Protein AF-A0A9D7CVW5-F1 (afdb_monomer_lite)

Sequence (192 aa):
MTLRTGHGNGAGVPRIEVLPPDELPAPVPGVPEPVRRRRDGTVADPESAKRLGSLGGFKKAYKARLVAGLGLAELAAESDFRPFQVAADEFFRSHVEALALQAGGTCGPGPSTMVASAALQLASSRFLFARGAVSGDAATLQTASQLANASRQNLLAAYELAVREAQARKATHGGALPPWFEATSGETEGKP

Structure (mmCIF, N/CA/C/O backbone):
data_AF-A0A9D7CVW5-F1
#
_entry.id   AF-A0A9D7CVW5-F1
#
loop_
_atom_site.group_PDB
_atom_site.id
_atom_site.type_symbol
_atom_site.label_atom_id
_atom_site.label_alt_id
_atom_site.label_comp_id
_atom_site.label_asym_id
_atom_site.label_entity_id
_atom_site.label_seq_id
_atom_site.pdbx_PDB_ins_code
_atom_site.Cartn_x
_atom_site.Cartn_y
_atom_site.Cartn_z
_atom_site.occupancy
_atom_site.B_iso_or_equiv
_atom_site.auth_seq_id
_atom_site.auth_comp_id
_atom_site.auth_asym_id
_atom_site.auth_atom_id
_atom_site.pdbx_PDB_model_num
ATOM 1 N N . MET A 1 1 ? 0.367 11.567 -15.299 1.00 48.12 1 MET A N 1
ATOM 2 C CA . MET A 1 1 ? -0.415 12.437 -14.403 1.00 48.12 1 MET A CA 1
ATOM 3 C C . MET A 1 1 ? -1.184 13.375 -15.295 1.00 48.12 1 MET A C 1
ATOM 5 O O . MET A 1 1 ? -0.556 14.126 -16.031 1.00 48.12 1 MET A O 1
ATOM 9 N N . THR A 1 2 ? -2.506 13.285 -15.286 1.00 38.03 2 THR A N 1
ATOM 10 C CA . THR A 1 2 ? -3.350 14.195 -16.059 1.00 38.03 2 THR A CA 1
ATOM 11 C C . THR A 1 2 ? -3.782 15.303 -15.110 1.00 38.03 2 THR A C 1
ATOM 13 O O . THR A 1 2 ? -4.601 15.073 -14.228 1.00 38.03 2 THR A O 1
ATOM 16 N N . LEU A 1 3 ? -3.179 16.487 -15.225 1.00 45.97 3 LEU A N 1
ATOM 17 C CA . LEU A 1 3 ? -3.648 17.671 -14.506 1.00 45.97 3 LEU A CA 1
ATOM 18 C C . LEU A 1 3 ? -4.913 18.159 -15.214 1.00 45.97 3 LEU A C 1
ATOM 20 O O . LEU A 1 3 ? -4.829 18.722 -16.303 1.00 45.97 3 LEU A O 1
ATOM 24 N N . ARG A 1 4 ? -6.085 17.918 -14.622 1.00 60.34 4 ARG A N 1
ATOM 25 C CA . ARG A 1 4 ? -7.308 18.597 -15.058 1.00 60.34 4 ARG A CA 1
ATOM 26 C C . ARG A 1 4 ? -7.262 20.026 -14.527 1.00 60.34 4 ARG A C 1
ATOM 28 O O . ARG A 1 4 ? -7.088 20.253 -13.331 1.00 60.34 4 ARG A O 1
ATOM 35 N N . THR A 1 5 ? -7.353 20.992 -15.427 1.00 51.34 5 THR A N 1
ATOM 36 C CA . THR A 1 5 ? -7.389 22.411 -15.084 1.00 51.34 5 THR A CA 1
ATOM 37 C C . THR A 1 5 ? -8.766 22.755 -14.530 1.00 51.34 5 THR A C 1
ATOM 39 O O . THR A 1 5 ? -9.784 22.443 -15.140 1.00 51.34 5 THR A O 1
ATOM 42 N N . GLY A 1 6 ? -8.812 23.421 -13.376 1.00 54.56 6 GLY A N 1
ATOM 43 C CA . GLY A 1 6 ? -10.020 24.138 -12.981 1.00 54.56 6 GLY A CA 1
ATOM 44 C C . GLY A 1 6 ? -10.269 25.284 -13.970 1.00 54.56 6 GLY A C 1
ATOM 45 O O . GLY A 1 6 ? -9.318 25.937 -14.407 1.00 54.56 6 GLY A O 1
ATOM 46 N N . HIS A 1 7 ? -11.521 25.541 -14.348 1.00 47.00 7 HIS A N 1
ATOM 47 C CA . HIS A 1 7 ? -11.887 26.636 -15.258 1.00 47.00 7 HIS A CA 1
ATOM 48 C C . HIS A 1 7 ? -12.867 27.616 -14.587 1.00 47.00 7 HIS A C 1
ATOM 50 O O . HIS A 1 7 ? -13.783 27.182 -13.892 1.00 47.00 7 HIS A O 1
ATOM 56 N N . GLY A 1 8 ? -12.674 28.929 -14.807 1.00 51.25 8 GLY A N 1
ATOM 57 C CA . GLY A 1 8 ? -13.563 30.020 -14.360 1.00 51.25 8 GLY A CA 1
ATOM 58 C C . GLY A 1 8 ? -13.137 30.795 -13.094 1.00 51.25 8 GLY A C 1
ATOM 59 O O . GLY A 1 8 ? -12.287 30.355 -12.322 1.00 51.25 8 GLY A O 1
ATOM 60 N N . ASN A 1 9 ? -13.761 31.959 -12.855 1.00 44.16 9 ASN A N 1
ATOM 61 C CA . ASN A 1 9 ? -13.690 32.695 -11.579 1.00 44.16 9 ASN A CA 1
ATOM 62 C C . ASN A 1 9 ? -14.426 31.877 -10.498 1.00 44.16 9 ASN A C 1
ATOM 64 O O . ASN A 1 9 ? -15.634 32.013 -10.329 1.00 44.16 9 ASN A O 1
ATOM 68 N N . GLY A 1 10 ? -13.710 30.965 -9.833 1.00 56.31 10 GLY A N 1
ATOM 69 C CA . GLY A 1 10 ? -14.289 29.924 -8.966 1.00 56.31 10 GLY A CA 1
ATOM 70 C C . GLY A 1 10 ? -13.846 28.490 -9.296 1.00 56.31 10 GLY A C 1
ATOM 71 O O . GLY A 1 10 ? -14.318 27.554 -8.662 1.00 56.31 10 GLY A O 1
ATOM 72 N N . ALA A 1 11 ? -12.912 28.321 -10.239 1.00 52.72 11 ALA A N 1
ATOM 73 C CA . ALA A 1 11 ? -12.348 27.068 -10.758 1.00 52.72 11 ALA A CA 1
ATOM 74 C C . ALA A 1 11 ? -11.860 26.004 -9.749 1.00 52.72 11 ALA A C 1
ATOM 76 O O . ALA A 1 11 ? -11.522 24.895 -10.163 1.00 52.72 11 ALA A O 1
ATOM 77 N N . GLY A 1 12 ? -11.790 26.306 -8.452 1.00 62.53 12 GLY A N 1
ATOM 78 C CA . GLY A 1 12 ? -11.209 25.412 -7.454 1.00 62.53 12 GLY A CA 1
ATOM 79 C C . GLY A 1 12 ? -9.693 25.220 -7.612 1.00 62.53 12 GLY A C 1
ATOM 80 O O . GLY A 1 12 ? -9.065 25.657 -8.575 1.00 62.53 12 GLY A O 1
ATOM 81 N N . VAL A 1 13 ? -9.086 24.591 -6.608 1.00 56.25 13 VAL A N 1
ATOM 82 C CA . VAL A 1 13 ? -7.644 24.303 -6.562 1.00 56.25 13 VAL A CA 1
ATOM 83 C C . VAL A 1 13 ? -7.360 23.051 -7.407 1.00 56.25 13 VAL A C 1
ATOM 85 O O . VAL A 1 13 ? -8.146 22.105 -7.303 1.00 56.25 13 VAL A O 1
ATOM 88 N N . PRO A 1 14 ? -6.271 22.995 -8.205 1.00 56.72 14 PRO A N 1
ATOM 89 C CA . PRO A 1 14 ? -5.873 21.786 -8.926 1.00 56.72 14 PRO A CA 1
ATOM 90 C C . PRO A 1 14 ? -5.876 20.572 -7.994 1.00 56.72 14 PRO A C 1
ATOM 92 O O . PRO A 1 14 ? -5.185 20.566 -6.973 1.00 56.72 14 PRO A O 1
ATOM 95 N N . ARG A 1 15 ? -6.676 19.554 -8.323 1.00 58.12 15 ARG A N 1
ATOM 96 C CA . ARG A 1 15 ? -6.748 18.315 -7.544 1.00 58.12 15 ARG A CA 1
ATOM 97 C C . ARG A 1 15 ? -5.866 17.263 -8.196 1.00 58.12 15 ARG A C 1
ATOM 99 O O . ARG A 1 15 ? -5.983 16.994 -9.389 1.00 58.12 15 ARG A O 1
ATOM 106 N N . ILE A 1 16 ? -4.978 16.675 -7.401 1.00 62.22 16 ILE A N 1
ATOM 107 C CA . ILE A 1 16 ? -4.279 15.450 -7.786 1.00 62.22 16 ILE A CA 1
ATOM 108 C C . ILE A 1 16 ? -5.276 14.318 -7.544 1.00 62.22 16 ILE A C 1
ATOM 110 O O . ILE A 1 16 ? 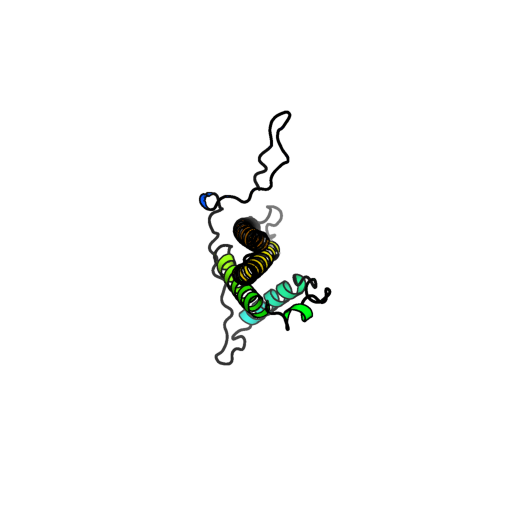-5.507 13.922 -6.403 1.00 62.22 16 ILE A O 1
ATOM 114 N N . GLU A 1 17 ? -5.924 13.866 -8.612 1.00 67.56 17 GLU A N 1
ATOM 115 C CA . GLU A 1 17 ? -6.886 12.767 -8.566 1.00 67.56 17 GLU A CA 1
ATOM 116 C C . GLU A 1 17 ? -6.180 11.449 -8.882 1.00 67.56 17 GLU A C 1
ATOM 118 O O . GLU A 1 17 ? -5.374 11.362 -9.810 1.00 67.56 17 GLU A O 1
ATOM 123 N N . VAL A 1 18 ? -6.475 10.429 -8.079 1.00 76.31 18 VAL A N 1
ATOM 124 C CA . VAL A 1 18 ? -6.096 9.047 -8.371 1.00 76.31 18 VAL A CA 1
ATOM 125 C C . VAL A 1 18 ? -7.130 8.494 -9.341 1.00 76.31 18 VAL A C 1
ATOM 127 O O . VAL A 1 18 ? -8.329 8.647 -9.093 1.00 76.31 18 VAL A O 1
ATOM 130 N N . LEU A 1 19 ? -6.678 7.879 -10.435 1.00 79.19 19 LEU A N 1
ATOM 131 C CA . LEU A 1 19 ? -7.588 7.356 -11.452 1.00 79.19 19 LEU A CA 1
ATOM 132 C C . LEU A 1 19 ? -8.543 6.314 -10.842 1.00 79.19 19 LEU A C 1
ATOM 134 O O . LEU A 1 19 ? -8.118 5.502 -10.004 1.00 79.19 19 LEU A O 1
ATOM 138 N N . PRO A 1 20 ? -9.830 6.321 -11.233 1.00 84.62 20 PRO A N 1
ATOM 139 C CA . PRO A 1 20 ? -10.741 5.263 -10.833 1.00 84.62 20 PRO A CA 1
ATOM 140 C C . PRO A 1 20 ? -10.269 3.912 -11.409 1.00 84.62 20 PRO A C 1
ATOM 142 O O . PRO A 1 20 ? -9.507 3.887 -12.380 1.00 84.62 20 PRO A O 1
ATOM 145 N N . PRO A 1 21 ? -10.670 2.774 -10.807 1.00 83.88 21 PRO A N 1
ATOM 146 C CA . PRO A 1 21 ? -10.130 1.459 -11.160 1.00 83.88 21 PRO A CA 1
ATOM 147 C C . PRO A 1 21 ? -10.222 1.083 -12.647 1.00 83.88 21 PRO A C 1
ATOM 149 O O . PRO A 1 21 ? -9.348 0.384 -13.148 1.00 83.88 21 PRO A O 1
ATOM 152 N N . ASP A 1 22 ? -11.258 1.545 -13.341 1.00 85.62 22 ASP A N 1
ATOM 153 C CA . ASP A 1 22 ? -11.521 1.327 -14.766 1.00 85.62 22 ASP A CA 1
ATOM 154 C C . ASP A 1 22 ? -10.658 2.194 -15.700 1.00 85.62 22 ASP A C 1
ATOM 156 O O . ASP A 1 22 ? -10.481 1.849 -16.866 1.00 85.62 22 ASP A O 1
ATOM 160 N N . GLU A 1 23 ? -10.064 3.272 -15.186 1.00 86.06 23 GLU A N 1
ATOM 161 C CA . GLU A 1 23 ? -9.149 4.152 -15.923 1.00 86.06 23 GLU A CA 1
ATOM 162 C C . GLU A 1 23 ? -7.665 3.866 -15.614 1.00 86.06 23 GLU A C 1
ATOM 164 O O . GLU A 1 23 ? -6.769 4.522 -16.154 1.00 86.06 23 GLU A O 1
ATOM 169 N N . LEU A 1 24 ? -7.371 2.897 -14.739 1.00 89.31 24 LEU A N 1
ATOM 170 C CA . LEU A 1 24 ? -5.999 2.550 -14.373 1.00 89.31 24 LEU A CA 1
ATOM 171 C C . LEU A 1 24 ? -5.204 1.989 -15.567 1.00 89.31 24 LEU A C 1
ATOM 173 O O . LEU A 1 24 ? -5.749 1.288 -16.423 1.00 89.31 24 LEU A O 1
ATOM 177 N N . PRO A 1 25 ? -3.882 2.247 -15.630 1.00 91.75 25 PRO A N 1
ATOM 178 C CA . PRO A 1 25 ? -3.060 1.747 -16.722 1.00 91.75 25 PRO A CA 1
ATOM 179 C C . PRO A 1 25 ? -3.027 0.212 -16.741 1.00 91.75 25 PRO A C 1
ATOM 181 O O . PRO A 1 25 ? -2.956 -0.442 -15.696 1.00 91.75 25 PRO A O 1
ATOM 184 N N . ALA A 1 26 ? -3.024 -0.365 -17.945 1.00 92.94 26 ALA A N 1
ATOM 185 C CA . ALA A 1 26 ? -2.905 -1.808 -18.121 1.00 92.94 26 ALA A CA 1
ATOM 186 C C . ALA A 1 26 ? -1.612 -2.337 -17.470 1.00 92.94 26 ALA A C 1
ATOM 188 O O . ALA A 1 26 ? -0.568 -1.677 -17.572 1.00 92.94 26 ALA A O 1
ATOM 189 N N . PRO A 1 27 ? -1.655 -3.518 -16.825 1.00 91.88 27 PRO A N 1
ATOM 190 C CA . PRO A 1 27 ? -0.492 -4.073 -16.153 1.00 91.88 27 PRO A CA 1
ATOM 191 C C . PRO A 1 27 ? 0.641 -4.306 -17.152 1.00 91.88 27 PRO A C 1
ATOM 193 O O . PRO A 1 27 ? 0.422 -4.602 -18.327 1.00 91.88 27 PRO A O 1
ATOM 196 N N . VAL A 1 28 ? 1.874 -4.207 -16.666 1.00 90.19 28 VAL A N 1
ATOM 197 C CA . VAL A 1 28 ? 3.070 -4.616 -17.397 1.00 90.19 28 VAL A CA 1
ATOM 198 C C . VAL A 1 28 ? 3.464 -5.984 -16.849 1.00 90.19 28 VAL A C 1
ATOM 200 O O . VAL A 1 28 ? 4.067 -6.037 -15.777 1.00 90.19 28 VAL A O 1
ATOM 203 N N . PRO A 1 29 ? 3.151 -7.097 -17.542 1.00 84.31 29 PRO A N 1
ATOM 204 C CA . PRO A 1 29 ? 3.486 -8.418 -17.037 1.00 84.31 29 PRO A CA 1
ATOM 205 C C . PRO A 1 29 ? 4.991 -8.521 -16.824 1.00 84.31 29 PRO A C 1
ATOM 207 O O . PRO A 1 29 ? 5.782 -8.156 -17.702 1.00 84.31 29 PRO A O 1
ATOM 210 N N . GLY A 1 30 ? 5.380 -9.009 -15.654 1.00 74.81 30 GLY A N 1
ATOM 211 C CA . GLY A 1 30 ? 6.757 -9.360 -15.368 1.00 74.81 30 GLY A CA 1
ATOM 212 C C . GLY A 1 30 ? 6.809 -10.623 -14.540 1.00 74.81 30 GLY A C 1
ATOM 213 O O . GLY A 1 30 ? 6.071 -10.776 -13.570 1.00 74.81 30 GLY A O 1
ATOM 214 N N . VAL A 1 31 ? 7.705 -11.524 -14.921 1.00 70.81 31 VAL A N 1
ATOM 215 C CA . VAL A 1 31 ? 8.058 -12.657 -14.076 1.00 70.81 31 VAL A CA 1
ATOM 216 C C . VAL A 1 31 ? 9.216 -12.185 -13.199 1.00 70.81 31 VAL A C 1
ATOM 218 O O . VAL A 1 31 ? 10.279 -11.876 -13.743 1.00 70.81 31 VAL A O 1
ATOM 221 N N . PRO A 1 32 ? 9.053 -12.064 -11.871 1.00 63.38 32 PRO A N 1
ATOM 222 C CA . PRO A 1 32 ? 10.190 -11.865 -10.991 1.00 63.38 32 PRO A CA 1
ATOM 223 C C . PRO A 1 32 ? 11.103 -13.074 -11.178 1.00 63.38 32 PRO A C 1
ATOM 225 O O . PRO A 1 32 ? 10.716 -14.197 -10.857 1.00 63.38 32 PRO A O 1
ATOM 228 N N . GLU A 1 33 ? 12.279 -12.874 -11.778 1.00 64.81 33 GLU A N 1
ATOM 229 C CA . GLU A 1 33 ? 13.114 -14.032 -12.097 1.00 64.81 33 GLU A CA 1
ATOM 230 C C . GLU A 1 33 ? 13.577 -14.696 -10.790 1.00 64.81 33 GLU A C 1
ATOM 232 O O . GLU A 1 33 ? 14.073 -14.011 -9.880 1.00 64.81 33 GLU A O 1
ATOM 237 N N . PRO A 1 34 ? 13.381 -16.017 -10.671 1.00 66.44 34 PRO A N 1
ATOM 238 C CA . PRO A 1 34 ? 13.513 -16.716 -9.407 1.00 66.44 34 PRO A CA 1
ATOM 239 C C . PRO A 1 34 ? 14.974 -16.796 -8.964 1.00 66.44 34 PRO A C 1
ATOM 241 O O . PRO A 1 34 ? 15.861 -17.158 -9.734 1.00 66.44 34 PRO A O 1
ATOM 244 N N . VAL A 1 35 ? 15.220 -16.530 -7.679 1.00 76.56 35 VAL A N 1
ATOM 245 C CA . VAL A 1 35 ? 16.501 -16.846 -7.034 1.00 76.56 35 VAL A CA 1
ATOM 246 C C . VAL A 1 35 ? 16.513 -18.341 -6.742 1.00 76.56 35 VAL A C 1
ATOM 248 O O . VAL A 1 35 ? 15.735 -18.816 -5.910 1.00 76.56 35 VAL A O 1
ATOM 251 N N . ARG A 1 36 ? 17.397 -19.095 -7.398 1.00 79.19 36 ARG A N 1
ATOM 252 C CA . ARG A 1 36 ? 17.505 -20.535 -7.150 1.00 79.19 36 ARG A CA 1
ATOM 253 C C . ARG A 1 36 ? 18.155 -20.765 -5.791 1.00 79.19 36 ARG A C 1
ATOM 255 O O . ARG A 1 36 ? 19.233 -20.242 -5.498 1.00 79.19 36 ARG A O 1
ATOM 262 N N . ARG A 1 37 ? 17.500 -21.568 -4.957 1.00 82.44 37 ARG A N 1
ATOM 263 C CA . ARG A 1 37 ? 18.006 -21.978 -3.645 1.00 82.44 37 ARG A CA 1
ATOM 264 C C . ARG A 1 37 ? 18.231 -23.483 -3.603 1.00 82.44 37 ARG A C 1
ATOM 266 O O . ARG A 1 37 ? 17.513 -24.243 -4.248 1.00 82.44 37 ARG A O 1
ATOM 273 N N . ARG A 1 38 ? 19.243 -23.903 -2.852 1.00 85.94 38 ARG A N 1
ATOM 274 C CA . ARG A 1 38 ? 19.509 -25.307 -2.529 1.00 85.94 38 ARG A CA 1
ATOM 275 C C . ARG A 1 38 ? 18.516 -25.788 -1.468 1.00 85.94 38 ARG A C 1
ATOM 277 O O . ARG A 1 38 ? 17.822 -24.989 -0.841 1.00 85.94 38 ARG A O 1
ATOM 284 N N . ARG A 1 39 ? 18.484 -27.104 -1.229 1.00 81.75 39 ARG A N 1
ATOM 285 C CA . ARG A 1 39 ? 17.645 -27.722 -0.181 1.00 81.75 39 ARG A CA 1
ATOM 286 C C . ARG A 1 39 ? 17.954 -27.210 1.232 1.00 81.75 39 ARG A C 1
ATOM 288 O O . ARG A 1 39 ? 17.075 -27.245 2.079 1.00 81.75 39 ARG A O 1
ATOM 295 N N . ASP A 1 40 ? 19.167 -26.717 1.466 1.00 82.56 40 ASP A N 1
ATOM 296 C CA . ASP A 1 40 ? 19.606 -26.113 2.733 1.00 82.56 40 ASP A CA 1
ATOM 297 C C . ASP A 1 40 ? 19.243 -24.614 2.864 1.00 82.56 40 ASP A C 1
ATOM 299 O O . ASP A 1 40 ? 19.592 -23.970 3.851 1.00 82.56 40 ASP A O 1
ATOM 303 N N . GLY A 1 41 ? 18.553 -24.036 1.872 1.00 76.38 41 GLY A N 1
ATOM 304 C CA . GLY A 1 41 ? 18.133 -22.634 1.859 1.00 76.38 41 GLY A CA 1
ATOM 305 C C . GLY A 1 41 ? 19.192 -21.637 1.370 1.00 76.38 41 GLY A C 1
ATOM 306 O O . GLY A 1 41 ? 18.859 -20.455 1.202 1.00 76.38 41 GLY A O 1
ATOM 307 N N . THR A 1 42 ? 20.423 -22.087 1.096 1.00 83.50 42 THR A N 1
ATOM 308 C CA . THR A 1 42 ? 21.498 -21.264 0.516 1.00 83.50 42 THR A CA 1
ATOM 309 C C . THR A 1 42 ? 21.293 -21.037 -0.982 1.00 83.50 42 THR A C 1
ATOM 311 O O . THR A 1 42 ? 20.506 -21.722 -1.637 1.00 83.50 42 THR A O 1
ATOM 314 N N . VAL A 1 43 ? 21.970 -20.036 -1.547 1.00 86.56 43 VAL A N 1
ATOM 315 C CA . VAL A 1 43 ? 21.853 -19.715 -2.974 1.00 86.56 43 VAL A CA 1
ATOM 316 C C . VAL A 1 43 ? 22.530 -20.802 -3.815 1.00 86.56 43 VAL A C 1
ATOM 318 O O . VAL A 1 43 ? 23.658 -21.209 -3.540 1.00 86.56 43 VAL A O 1
ATOM 321 N N . ALA A 1 44 ? 21.824 -21.306 -4.828 1.00 85.50 44 ALA A N 1
ATOM 322 C CA . ALA A 1 44 ? 22.269 -22.460 -5.603 1.00 85.50 44 ALA A CA 1
ATOM 323 C C . ALA A 1 44 ? 23.439 -22.143 -6.537 1.00 85.50 44 ALA A C 1
ATOM 325 O O . ALA A 1 44 ? 24.346 -22.970 -6.656 1.00 85.50 44 ALA A O 1
ATOM 326 N N . ASP A 1 45 ? 23.434 -20.956 -7.144 1.00 87.38 45 ASP A N 1
ATOM 327 C CA . ASP A 1 45 ? 24.344 -20.591 -8.225 1.00 87.38 45 ASP A CA 1
ATOM 328 C C . ASP A 1 45 ? 24.881 -19.141 -8.120 1.00 87.38 45 ASP A C 1
ATOM 330 O O . ASP A 1 45 ? 24.276 -18.288 -7.457 1.00 87.38 45 ASP A O 1
ATOM 334 N N . PRO A 1 46 ? 26.029 -18.841 -8.763 1.00 82.12 46 PRO A N 1
ATOM 335 C CA . PRO A 1 46 ? 26.656 -17.517 -8.719 1.00 82.12 46 PRO A CA 1
ATOM 336 C C . PRO A 1 46 ? 25.809 -16.385 -9.317 1.00 82.12 46 PRO A C 1
ATOM 338 O O . PRO A 1 46 ? 25.937 -15.238 -8.887 1.00 82.12 46 PRO A O 1
ATOM 341 N N . GLU A 1 47 ? 24.940 -16.678 -10.285 1.00 80.06 47 GLU A N 1
ATOM 342 C CA . GLU A 1 47 ? 24.079 -15.686 -10.935 1.00 80.06 47 GLU A CA 1
ATOM 343 C C . GLU A 1 47 ? 22.967 -15.233 -9.977 1.00 80.06 47 GLU A C 1
ATOM 345 O O . GLU A 1 47 ? 22.795 -14.037 -9.725 1.00 80.06 47 GLU A O 1
ATOM 350 N N . SER A 1 48 ? 22.313 -16.192 -9.319 1.00 80.56 48 SER A N 1
ATOM 351 C CA . SER A 1 48 ? 21.386 -15.976 -8.210 1.00 80.56 48 SER A CA 1
ATOM 352 C C . SER A 1 48 ? 22.055 -15.228 -7.052 1.00 80.56 48 SER A C 1
ATOM 354 O O . SER A 1 48 ? 21.419 -14.381 -6.427 1.00 80.56 48 SER A O 1
ATOM 356 N N . ALA A 1 49 ? 23.339 -15.485 -6.769 1.00 78.00 49 ALA A N 1
ATOM 357 C CA . ALA A 1 49 ? 24.074 -14.809 -5.697 1.00 78.00 49 ALA A CA 1
ATOM 358 C C . ALA A 1 49 ? 24.385 -13.348 -6.051 1.00 78.00 49 ALA A C 1
ATOM 360 O O . ALA A 1 49 ? 24.143 -12.451 -5.241 1.00 78.00 49 ALA A O 1
ATOM 361 N N . LYS A 1 50 ? 24.844 -13.090 -7.282 1.00 79.38 50 LYS A N 1
ATOM 362 C CA . LYS A 1 50 ? 25.056 -11.736 -7.816 1.00 79.38 50 LYS A CA 1
ATOM 363 C C . LYS A 1 50 ? 23.752 -10.939 -7.823 1.00 79.38 50 LYS A C 1
ATOM 365 O O . LYS A 1 50 ? 23.746 -9.770 -7.440 1.00 79.38 50 LYS A O 1
ATOM 370 N N . ARG A 1 51 ? 22.640 -11.583 -8.185 1.00 72.69 51 ARG A N 1
ATOM 371 C CA . ARG A 1 51 ? 21.296 -10.996 -8.150 1.00 72.69 51 ARG A CA 1
ATOM 372 C C . ARG A 1 51 ? 20.834 -10.691 -6.729 1.00 72.69 51 ARG A C 1
ATOM 374 O O . ARG A 1 51 ? 20.341 -9.602 -6.460 1.00 72.69 51 ARG A O 1
ATOM 381 N N . LEU A 1 52 ? 21.006 -11.625 -5.798 1.00 76.12 52 LEU A N 1
ATOM 382 C CA . LEU A 1 52 ? 20.662 -11.395 -4.396 1.00 76.12 52 LEU A CA 1
ATOM 383 C C . LEU A 1 52 ? 21.501 -10.248 -3.810 1.00 76.12 52 LEU A C 1
ATOM 385 O O . LEU A 1 52 ? 20.986 -9.428 -3.053 1.00 76.12 52 LEU A O 1
ATOM 389 N N . GLY A 1 53 ? 22.771 -10.155 -4.217 1.00 73.25 53 GLY A N 1
ATOM 390 C CA . GLY A 1 53 ? 23.675 -9.057 -3.888 1.00 73.25 53 GLY A CA 1
ATOM 391 C C . GLY A 1 53 ? 23.224 -7.715 -4.465 1.00 73.25 53 GLY A C 1
ATOM 392 O O . GLY A 1 53 ? 23.201 -6.729 -3.730 1.00 73.25 53 GLY A O 1
ATOM 393 N N . SER A 1 54 ? 22.801 -7.664 -5.733 1.00 71.81 54 SER A N 1
ATOM 394 C CA . SER A 1 54 ? 22.275 -6.433 -6.336 1.00 71.81 54 SER A CA 1
ATOM 395 C C . SER A 1 54 ? 20.983 -6.000 -5.648 1.00 71.81 54 SER A C 1
ATOM 397 O O . SER A 1 54 ? 20.904 -4.865 -5.186 1.00 71.81 54 SER A O 1
ATOM 399 N N . LEU A 1 55 ? 20.023 -6.912 -5.454 1.00 67.81 55 LEU A N 1
ATOM 400 C CA . LEU A 1 55 ? 18.782 -6.666 -4.708 1.00 67.81 55 LEU A CA 1
ATOM 401 C C . LEU A 1 55 ? 19.058 -6.196 -3.273 1.00 67.81 55 LEU A 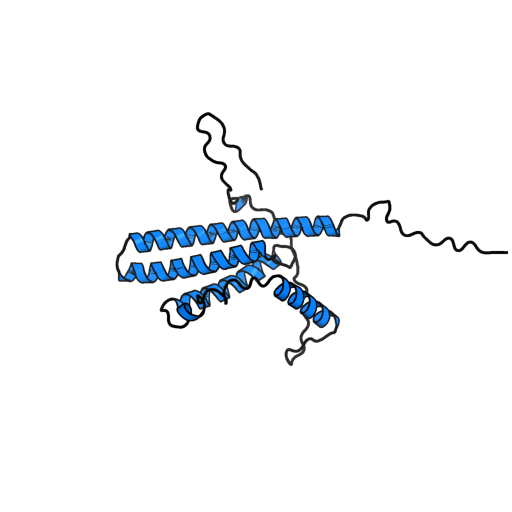C 1
ATOM 403 O O . LEU A 1 55 ? 18.392 -5.287 -2.780 1.00 67.81 55 LEU A O 1
ATOM 407 N N . GLY A 1 56 ? 20.060 -6.775 -2.607 1.00 65.38 56 GLY A N 1
ATOM 408 C CA . GLY A 1 56 ? 20.523 -6.346 -1.289 1.00 65.38 56 GLY A CA 1
ATOM 409 C C . GLY A 1 56 ? 21.136 -4.943 -1.301 1.00 65.38 56 GLY A C 1
ATOM 410 O O . GLY A 1 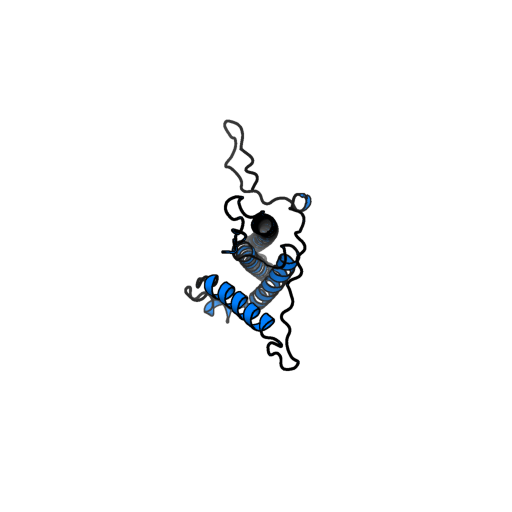56 ? 20.858 -4.147 -0.403 1.00 65.38 56 GLY A O 1
ATOM 411 N N . GLY A 1 57 ? 21.913 -4.615 -2.335 1.00 64.69 57 GLY A N 1
ATOM 412 C CA . GLY A 1 57 ? 22.472 -3.284 -2.581 1.00 64.69 57 GLY A CA 1
ATOM 413 C C . GLY A 1 57 ? 21.387 -2.234 -2.815 1.00 64.69 57 GLY A C 1
ATOM 414 O O . GLY A 1 57 ? 21.394 -1.207 -2.140 1.00 64.69 57 GLY A O 1
ATOM 415 N N . PHE A 1 58 ? 20.401 -2.536 -3.667 1.00 63.69 58 PHE A N 1
ATOM 416 C CA . PHE A 1 58 ? 19.195 -1.727 -3.854 1.00 63.69 58 PHE A CA 1
ATOM 417 C C . PHE A 1 58 ? 18.484 -1.536 -2.508 1.00 63.69 58 PHE A C 1
ATOM 419 O O . PHE A 1 58 ? 18.354 -0.418 -2.018 1.00 63.69 58 PHE A O 1
ATOM 426 N N . LYS A 1 59 ? 18.122 -2.616 -1.813 1.00 62.28 59 LYS A N 1
ATOM 427 C CA . LYS A 1 59 ? 17.444 -2.533 -0.512 1.00 62.28 59 LYS A CA 1
ATOM 428 C C . LYS A 1 59 ? 18.212 -1.687 0.513 1.00 62.28 59 LYS A C 1
ATOM 430 O O . LYS A 1 59 ? 17.586 -0.984 1.299 1.00 62.28 59 LYS A O 1
ATOM 435 N N . LYS A 1 60 ? 19.548 -1.738 0.515 1.00 60.00 60 LYS A N 1
ATOM 436 C CA . LYS A 1 60 ? 20.405 -0.937 1.403 1.00 60.00 60 LYS A CA 1
ATOM 437 C C . LYS A 1 60 ? 20.449 0.538 0.995 1.00 60.00 60 LYS A C 1
ATOM 439 O O . LYS A 1 60 ? 20.325 1.387 1.871 1.00 60.00 60 LYS A O 1
ATOM 444 N N . ALA A 1 61 ? 20.597 0.833 -0.296 1.00 57.69 61 ALA A N 1
ATOM 445 C CA . ALA A 1 61 ? 20.612 2.194 -0.832 1.00 57.69 61 ALA A CA 1
ATOM 446 C C . ALA A 1 61 ? 19.263 2.908 -0.641 1.00 57.69 61 ALA A C 1
ATOM 448 O O . ALA A 1 61 ? 19.228 4.099 -0.354 1.00 57.69 61 ALA A O 1
ATOM 449 N N . TYR A 1 62 ? 18.162 2.159 -0.730 1.00 54.66 62 TYR A N 1
ATOM 450 C CA . TYR A 1 62 ? 16.798 2.682 -0.628 1.00 54.66 62 TYR A CA 1
ATOM 451 C C . TYR A 1 62 ? 16.194 2.586 0.784 1.00 54.66 62 TYR A C 1
ATOM 453 O O . TYR A 1 62 ? 15.056 3.006 0.993 1.00 54.66 62 TYR A O 1
ATOM 461 N N . LYS A 1 63 ? 16.932 2.073 1.783 1.00 50.19 63 LYS A N 1
ATOM 462 C CA . LYS A 1 63 ? 16.471 2.047 3.180 1.00 50.19 63 LYS A CA 1
ATOM 463 C C . LYS A 1 63 ? 16.491 3.464 3.758 1.00 50.19 63 LYS A C 1
ATOM 465 O O . LYS A 1 63 ? 17.481 3.886 4.354 1.00 50.19 63 LYS A O 1
ATOM 470 N N . ALA A 1 64 ? 15.371 4.172 3.656 1.00 50.50 64 ALA A N 1
ATOM 471 C CA . ALA A 1 64 ? 15.131 5.353 4.473 1.00 50.50 64 ALA A CA 1
ATOM 472 C C . ALA A 1 64 ? 15.175 4.939 5.957 1.00 50.50 64 ALA A C 1
ATOM 474 O O . ALA A 1 64 ? 14.366 4.134 6.420 1.00 50.50 64 ALA A O 1
ATOM 475 N N . ARG A 1 65 ? 16.135 5.472 6.723 1.00 50.12 65 ARG A N 1
ATOM 476 C CA . ARG A 1 65 ? 16.292 5.254 8.179 1.00 50.12 65 ARG A CA 1
ATOM 477 C C . ARG A 1 65 ? 15.188 5.932 9.014 1.00 50.12 65 ARG A C 1
ATOM 479 O O . ARG A 1 65 ? 15.415 6.282 10.165 1.00 50.12 65 ARG A O 1
ATOM 486 N N . LEU A 1 66 ? 13.997 6.127 8.454 1.00 44.84 66 LEU A N 1
ATOM 487 C CA . LEU A 1 66 ? 12.955 6.954 9.060 1.00 44.84 66 LEU A CA 1
ATOM 488 C C . LEU A 1 66 ? 12.316 6.304 10.297 1.00 44.84 66 LEU A C 1
ATOM 490 O O . LEU A 1 66 ? 12.018 6.994 11.260 1.00 44.84 66 LEU A O 1
ATOM 494 N N . VAL A 1 67 ? 12.157 4.977 10.313 1.00 45.91 67 VAL A N 1
ATOM 495 C CA . VAL A 1 67 ? 11.372 4.295 11.364 1.00 45.91 67 VAL A CA 1
ATOM 496 C C . VAL A 1 67 ? 12.162 4.069 12.661 1.00 45.91 67 VAL A C 1
ATOM 498 O O . VAL A 1 67 ? 11.599 4.157 13.746 1.00 45.91 67 VAL A O 1
ATOM 501 N N . ALA A 1 68 ? 13.472 3.817 12.576 1.00 44.69 68 ALA A N 1
ATOM 502 C CA . ALA A 1 68 ? 14.296 3.531 13.757 1.00 44.69 68 ALA A CA 1
ATOM 503 C C . ALA A 1 68 ? 14.753 4.797 14.508 1.00 44.69 68 ALA A C 1
ATOM 505 O O . ALA A 1 68 ? 15.056 4.722 15.690 1.00 44.69 68 ALA A O 1
ATOM 506 N N . GLY A 1 69 ? 14.804 5.956 13.839 1.00 41.34 69 GLY A N 1
ATOM 507 C CA . GLY A 1 69 ? 15.275 7.210 14.442 1.00 41.34 69 GLY A CA 1
ATOM 508 C C . GLY A 1 69 ? 14.222 7.988 15.237 1.00 41.34 69 GLY A C 1
ATOM 509 O O . GLY A 1 69 ? 14.574 8.962 15.889 1.00 41.34 69 GLY A O 1
ATOM 510 N N . LEU A 1 70 ? 12.947 7.586 15.180 1.00 51.97 70 LEU A N 1
ATOM 511 C CA . LEU A 1 70 ? 11.828 8.337 15.769 1.00 51.97 70 LEU A CA 1
ATOM 512 C C . LEU A 1 70 ? 11.268 7.720 17.064 1.00 51.97 70 LEU A C 1
ATOM 514 O O . LEU A 1 70 ? 10.252 8.194 17.556 1.00 51.97 70 LEU A O 1
ATOM 518 N N . GLY A 1 71 ? 11.849 6.631 17.587 1.00 46.28 71 GLY A N 1
ATOM 519 C CA . GLY A 1 71 ? 11.331 5.944 18.788 1.00 46.28 71 GLY A CA 1
ATOM 520 C C . GLY A 1 71 ? 9.954 5.271 18.616 1.00 46.28 71 GLY A C 1
ATOM 521 O O . GLY A 1 71 ? 9.453 4.629 19.531 1.00 46.28 71 GLY A O 1
ATOM 522 N N . LEU A 1 72 ? 9.350 5.349 17.424 1.00 51.94 72 LEU A N 1
ATOM 523 C CA . LE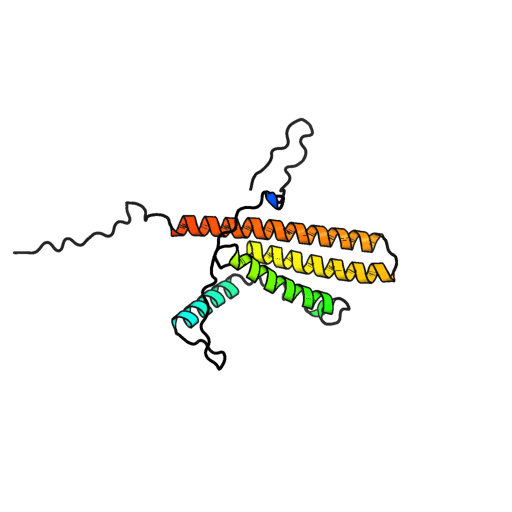U A 1 72 ? 8.024 4.794 17.110 1.00 51.94 72 LEU A CA 1
ATOM 524 C C . LEU A 1 72 ? 7.972 3.256 17.143 1.00 51.94 72 LEU A C 1
ATOM 526 O O . LEU A 1 72 ? 6.893 2.678 17.246 1.00 51.94 72 LEU A O 1
ATOM 530 N N . ALA A 1 73 ? 9.123 2.587 17.032 1.00 55.50 73 ALA A N 1
ATOM 531 C CA . ALA A 1 73 ? 9.211 1.128 17.039 1.00 55.50 73 ALA A CA 1
ATOM 532 C C . ALA A 1 73 ? 8.998 0.517 18.438 1.00 55.50 73 ALA A C 1
ATOM 534 O O . ALA A 1 73 ? 8.462 -0.585 18.532 1.00 55.50 73 ALA A O 1
ATOM 535 N N . GLU A 1 74 ? 9.375 1.225 19.508 1.00 50.97 74 GLU A N 1
ATOM 536 C CA . GLU A 1 74 ? 9.255 0.734 20.890 1.00 50.97 74 GLU A CA 1
ATOM 537 C C . GLU A 1 74 ? 7.824 0.884 21.425 1.00 50.97 74 GLU A C 1
ATOM 539 O O . GLU A 1 74 ? 7.311 -0.030 22.064 1.00 50.97 74 GLU A O 1
ATOM 544 N N . LEU A 1 75 ? 7.119 1.959 21.048 1.00 48.12 75 LEU A N 1
ATOM 545 C CA . LEU A 1 75 ? 5.729 2.207 21.461 1.00 48.12 75 LEU A CA 1
ATOM 546 C C . LEU A 1 75 ? 4.742 1.124 20.972 1.00 48.12 75 LEU A C 1
ATOM 548 O O . LEU A 1 75 ? 3.676 0.938 21.551 1.00 48.12 75 LEU A O 1
ATOM 552 N N . ALA A 1 76 ? 5.079 0.417 19.889 1.00 54.62 76 ALA A N 1
ATOM 553 C CA . ALA A 1 76 ? 4.204 -0.574 19.270 1.00 54.62 76 ALA A CA 1
ATOM 554 C C . ALA A 1 76 ? 4.303 -1.975 19.901 1.00 54.62 76 ALA A C 1
ATOM 556 O O . ALA A 1 76 ? 3.349 -2.750 19.793 1.00 54.62 76 ALA A O 1
ATOM 557 N N . ALA A 1 77 ? 5.421 -2.310 20.556 1.00 54.47 77 ALA A N 1
ATOM 558 C CA . ALA A 1 77 ? 5.674 -3.656 21.080 1.00 54.47 77 ALA A CA 1
ATOM 559 C C . ALA A 1 77 ? 4.756 -4.030 22.259 1.00 54.47 77 ALA A C 1
ATOM 561 O O . ALA A 1 77 ? 4.397 -5.197 22.392 1.00 54.47 77 ALA A O 1
ATOM 562 N N . GLU A 1 78 ? 4.322 -3.041 23.046 1.00 56.44 78 GLU A N 1
ATOM 563 C CA . GLU A 1 78 ? 3.471 -3.223 24.236 1.00 56.44 78 GLU A CA 1
ATOM 564 C C . GLU A 1 78 ? 2.027 -2.725 24.042 1.00 56.44 78 GLU A C 1
ATOM 566 O O . GLU A 1 78 ? 1.245 -2.649 24.985 1.00 56.44 78 GLU A O 1
ATOM 571 N N . SER A 1 79 ? 1.651 -2.366 22.813 1.00 72.25 79 SER A N 1
ATOM 572 C CA . SER A 1 79 ? 0.350 -1.755 22.528 1.00 72.25 79 SER A CA 1
ATOM 573 C C . SER A 1 79 ? -0.717 -2.782 22.125 1.00 72.25 79 SER A C 1
ATOM 575 O O . SER A 1 79 ? -0.435 -3.707 21.359 1.00 72.25 79 SER A O 1
ATOM 577 N N . ASP A 1 80 ? -1.982 -2.538 22.498 1.00 87.62 80 ASP A N 1
ATOM 578 C CA . ASP A 1 80 ? -3.174 -3.236 21.958 1.00 87.62 80 ASP A CA 1
ATOM 579 C C . ASP A 1 80 ? -3.232 -3.210 20.413 1.00 87.62 80 ASP A C 1
ATOM 581 O O . ASP A 1 80 ? -3.974 -3.957 19.774 1.00 87.62 80 ASP A O 1
ATOM 585 N N . PHE A 1 81 ? -2.443 -2.332 19.790 1.00 87.31 81 PHE A N 1
ATOM 586 C CA . PHE A 1 81 ? -2.316 -2.189 18.349 1.00 87.31 81 PHE A CA 1
ATOM 587 C C . PHE A 1 81 ? -1.457 -3.285 17.691 1.00 87.31 81 PHE A C 1
ATOM 589 O O . PHE A 1 81 ? -1.544 -3.493 16.477 1.00 87.31 81 PHE A O 1
ATOM 596 N N . ARG A 1 82 ? -0.645 -4.022 18.460 1.00 87.19 82 ARG A N 1
ATOM 597 C CA . ARG A 1 82 ? 0.338 -4.982 17.932 1.00 87.19 82 ARG A CA 1
ATOM 598 C C . ARG A 1 82 ? -0.246 -6.022 16.958 1.00 87.19 82 ARG A C 1
ATOM 600 O O . ARG A 1 82 ? 0.369 -6.212 15.905 1.00 87.19 82 ARG A O 1
ATOM 607 N N . PRO A 1 83 ? -1.411 -6.658 17.208 1.00 90.31 83 PRO A N 1
ATOM 608 C CA . PRO A 1 83 ? -1.996 -7.610 16.258 1.00 90.31 83 PRO A CA 1
ATOM 609 C C . PRO A 1 83 ? -2.315 -6.979 14.894 1.00 90.31 83 PRO A C 1
ATOM 611 O O . PRO A 1 83 ? -2.108 -7.597 13.850 1.00 90.31 83 PRO A O 1
ATOM 614 N N . PHE A 1 84 ? -2.759 -5.719 14.887 1.00 89.81 84 PHE A N 1
ATOM 615 C CA . PHE A 1 84 ? -3.066 -4.979 13.663 1.00 89.81 84 PHE A CA 1
ATOM 616 C C . PHE A 1 84 ? -1.796 -4.597 12.904 1.00 89.81 84 PHE A C 1
ATOM 618 O O . PHE A 1 84 ? -1.775 -4.659 11.677 1.00 89.81 84 PHE A O 1
ATOM 625 N N . GLN A 1 85 ? -0.722 -4.260 13.622 1.00 86.12 85 GLN A N 1
ATOM 626 C CA . GLN A 1 85 ? 0.580 -3.985 13.019 1.00 86.12 85 GLN A CA 1
ATOM 627 C C . GLN A 1 85 ? 1.175 -5.228 12.343 1.00 86.12 85 GLN A C 1
ATOM 629 O O . GLN A 1 85 ? 1.662 -5.131 11.220 1.00 86.12 85 GLN A O 1
ATOM 634 N N . VAL A 1 86 ? 1.095 -6.401 12.983 1.00 86.75 86 VAL A N 1
ATOM 635 C CA . VAL A 1 86 ? 1.545 -7.666 12.373 1.00 86.75 86 VAL A CA 1
ATOM 636 C C . VAL A 1 86 ? 0.771 -7.945 11.081 1.00 86.75 86 VAL A C 1
ATOM 638 O O . VAL A 1 86 ? 1.377 -8.250 10.054 1.00 86.75 86 VAL A O 1
ATOM 641 N N . ALA A 1 87 ? -0.552 -7.750 11.099 1.00 87.56 87 ALA A N 1
ATOM 642 C CA . ALA A 1 87 ? -1.376 -7.878 9.900 1.00 87.56 87 ALA A CA 1
ATOM 643 C C . ALA A 1 87 ? -1.021 -6.837 8.817 1.00 87.56 87 ALA A C 1
ATOM 645 O O . ALA A 1 87 ? -1.075 -7.150 7.628 1.00 87.56 87 ALA A O 1
ATOM 646 N N . ALA A 1 88 ? -0.638 -5.610 9.194 1.00 88.44 88 ALA A N 1
ATOM 647 C CA . ALA A 1 88 ? -0.156 -4.603 8.246 1.00 88.44 88 ALA A CA 1
ATOM 648 C C . ALA A 1 88 ? 1.171 -5.000 7.592 1.00 88.44 88 ALA A C 1
ATOM 650 O O . ALA A 1 88 ? 1.320 -4.818 6.386 1.00 88.44 88 ALA A O 1
ATOM 651 N N . ASP A 1 89 ? 2.117 -5.564 8.344 1.00 84.88 89 ASP A N 1
ATOM 652 C CA . ASP A 1 89 ? 3.400 -6.012 7.793 1.00 84.88 89 ASP A CA 1
ATOM 653 C C . ASP A 1 89 ? 3.212 -7.127 6.749 1.00 84.88 89 ASP A C 1
ATOM 655 O O . ASP A 1 89 ? 3.858 -7.118 5.697 1.00 84.88 89 ASP A O 1
ATOM 659 N N . GLU A 1 90 ? 2.310 -8.076 7.012 1.00 87.19 90 GLU A N 1
ATOM 660 C CA . GLU A 1 90 ? 1.953 -9.142 6.069 1.00 87.19 90 GLU A CA 1
ATOM 661 C C . GLU A 1 90 ? 1.216 -8.595 4.837 1.00 87.19 90 GLU A C 1
ATOM 663 O O . GLU A 1 90 ? 1.561 -8.920 3.694 1.00 87.19 90 GLU A O 1
ATOM 668 N N . PHE A 1 91 ? 0.249 -7.700 5.055 1.00 91.94 91 PHE A N 1
ATOM 669 C CA . PHE A 1 91 ? -0.464 -7.007 3.985 1.00 91.94 91 PHE A CA 1
ATOM 670 C C . PHE A 1 91 ? 0.498 -6.230 3.077 1.00 91.94 91 PHE A C 1
ATOM 672 O O . PHE A 1 91 ? 0.404 -6.324 1.855 1.00 91.94 91 PHE A O 1
ATOM 679 N N . PHE A 1 92 ? 1.452 -5.504 3.661 1.00 92.38 92 PHE A N 1
ATOM 680 C CA . PHE A 1 92 ? 2.466 -4.753 2.928 1.00 92.38 92 PHE A CA 1
ATOM 681 C C . PHE A 1 92 ? 3.314 -5.670 2.041 1.00 92.38 92 PHE A C 1
ATOM 683 O O . PHE A 1 92 ? 3.453 -5.407 0.847 1.00 92.38 92 PHE A O 1
ATOM 690 N N . ARG A 1 93 ? 3.862 -6.757 2.605 1.00 86.50 93 ARG A N 1
ATOM 691 C CA . ARG A 1 93 ? 4.714 -7.698 1.858 1.00 86.50 93 ARG A CA 1
ATOM 692 C C . ARG A 1 93 ? 3.960 -8.319 0.686 1.00 86.50 93 ARG A C 1
ATOM 694 O O . ARG A 1 93 ? 4.428 -8.225 -0.446 1.00 86.50 93 ARG A O 1
ATOM 701 N N . SER A 1 94 ? 2.776 -8.869 0.952 1.00 92.69 94 SER A N 1
ATOM 702 C CA . SER A 1 94 ? 1.941 -9.507 -0.073 1.00 92.69 94 SER A CA 1
ATOM 703 C C . SER A 1 94 ? 1.526 -8.534 -1.182 1.00 92.69 94 SER A C 1
ATOM 705 O O . SER A 1 94 ? 1.590 -8.886 -2.358 1.00 92.69 94 SER A O 1
ATOM 707 N N . HIS A 1 95 ? 1.169 -7.289 -0.847 1.00 94.38 95 HIS A N 1
ATOM 708 C CA . HIS A 1 95 ? 0.798 -6.290 -1.854 1.00 94.38 95 HIS A CA 1
ATOM 709 C C . HIS A 1 95 ? 1.982 -5.829 -2.697 1.00 94.38 95 HIS A C 1
ATOM 711 O O . HIS A 1 95 ? 1.826 -5.654 -3.902 1.00 94.38 95 HIS A O 1
ATOM 717 N N . VAL A 1 96 ? 3.165 -5.646 -2.106 1.00 91.69 96 VAL A N 1
ATOM 718 C CA . VAL A 1 96 ? 4.369 -5.292 -2.871 1.00 91.69 96 VAL A CA 1
ATOM 719 C C . VAL A 1 96 ? 4.748 -6.411 -3.843 1.00 91.69 96 VAL A C 1
ATOM 721 O O . VAL A 1 96 ? 5.097 -6.125 -4.989 1.00 91.69 96 VAL A O 1
ATOM 724 N N . GLU A 1 97 ? 4.644 -7.672 -3.422 1.00 90.38 97 GLU A N 1
ATOM 725 C CA . GLU A 1 97 ? 4.879 -8.832 -4.290 1.00 90.38 97 GLU A CA 1
ATOM 726 C C . GLU A 1 97 ? 3.854 -8.904 -5.428 1.00 90.38 97 GLU A C 1
ATOM 728 O O . GLU A 1 97 ? 4.233 -8.986 -6.599 1.00 90.38 97 GLU A O 1
ATOM 733 N N . ALA A 1 98 ? 2.562 -8.786 -5.110 1.00 92.69 98 ALA A N 1
ATOM 734 C CA . ALA A 1 98 ? 1.492 -8.780 -6.105 1.00 92.69 98 ALA A CA 1
ATOM 735 C C . ALA A 1 98 ? 1.620 -7.612 -7.095 1.00 92.69 98 ALA A C 1
ATOM 737 O O . ALA A 1 98 ? 1.354 -7.771 -8.289 1.00 92.69 98 ALA A O 1
ATOM 738 N N . LEU A 1 99 ? 2.052 -6.444 -6.617 1.00 92.94 99 LEU A N 1
ATOM 739 C CA . LEU A 1 99 ? 2.264 -5.272 -7.453 1.00 92.94 99 LEU A CA 1
ATOM 740 C C . LEU A 1 99 ? 3.485 -5.439 -8.361 1.00 92.94 99 LEU A C 1
ATOM 742 O O . LEU A 1 99 ? 3.428 -5.070 -9.530 1.00 92.94 99 LEU A O 1
ATOM 746 N N . ALA A 1 100 ? 4.565 -6.049 -7.867 1.00 90.94 100 ALA A N 1
ATOM 747 C CA . ALA A 1 100 ? 5.739 -6.348 -8.680 1.00 90.94 100 ALA A CA 1
ATOM 748 C C . ALA A 1 100 ? 5.391 -7.254 -9.875 1.00 90.94 100 ALA A C 1
ATOM 750 O O . ALA A 1 100 ? 5.861 -6.988 -10.980 1.00 90.94 100 ALA A O 1
ATOM 751 N N . LEU A 1 101 ? 4.519 -8.258 -9.697 1.00 91.25 101 LEU A N 1
ATOM 752 C CA . LEU A 1 101 ? 4.029 -9.115 -10.795 1.00 91.25 101 LEU A CA 1
ATOM 753 C C . LEU A 1 101 ? 3.328 -8.312 -11.906 1.00 91.25 101 LEU A C 1
ATOM 755 O O . LEU A 1 101 ? 3.448 -8.633 -13.089 1.00 91.25 101 LEU A O 1
ATOM 759 N N . GLN A 1 102 ? 2.626 -7.246 -11.523 1.00 92.38 102 GLN A N 1
ATOM 760 C CA . GLN A 1 102 ? 1.857 -6.381 -12.423 1.00 92.38 102 GLN A CA 1
ATOM 761 C C . GLN A 1 102 ? 2.671 -5.195 -12.973 1.00 92.38 102 GLN A C 1
ATOM 763 O O . GLN A 1 102 ? 2.210 -4.505 -13.880 1.00 92.38 102 GLN A O 1
ATOM 768 N N . ALA A 1 103 ? 3.879 -4.959 -12.450 1.00 92.12 103 ALA A N 1
ATOM 769 C CA . ALA A 1 103 ? 4.737 -3.813 -12.763 1.00 92.12 103 ALA A CA 1
ATOM 770 C C . ALA A 1 103 ? 6.119 -4.229 -13.312 1.00 92.12 103 ALA A C 1
ATOM 772 O O . ALA A 1 103 ? 7.153 -3.613 -13.032 1.00 92.12 103 ALA A O 1
ATOM 773 N N . GLY A 1 104 ? 6.169 -5.286 -14.120 1.00 86.56 104 GLY A N 1
ATOM 774 C CA . GLY A 1 104 ? 7.397 -5.714 -14.792 1.00 86.56 104 GLY A CA 1
ATOM 775 C C . GLY A 1 104 ? 8.401 -6.407 -13.866 1.00 86.56 104 GLY A C 1
ATOM 776 O O . GLY A 1 104 ? 9.605 -6.292 -14.073 1.00 86.56 104 GLY A O 1
ATOM 777 N N . GLY A 1 105 ? 7.922 -7.106 -12.835 1.00 85.94 105 GLY A N 1
ATOM 778 C CA . GLY A 1 105 ? 8.709 -7.980 -11.959 1.00 85.94 105 GLY A CA 1
ATOM 779 C C . GLY A 1 105 ? 9.380 -7.278 -10.777 1.00 85.94 105 GLY A C 1
ATOM 780 O O . GLY A 1 105 ? 10.029 -7.939 -9.968 1.00 85.94 105 GLY A O 1
ATOM 781 N N . THR A 1 106 ? 9.241 -5.954 -10.649 1.00 85.62 106 THR A N 1
ATOM 782 C CA . THR A 1 106 ? 9.835 -5.167 -9.556 1.00 85.62 106 THR A CA 1
ATOM 783 C C . THR A 1 106 ? 8.910 -4.035 -9.114 1.00 85.62 106 THR A C 1
ATOM 785 O O . THR A 1 106 ? 8.223 -3.426 -9.930 1.00 85.62 106 THR A O 1
ATOM 788 N N . CYS A 1 107 ? 8.913 -3.730 -7.815 1.00 86.12 107 CYS A N 1
ATOM 789 C CA . CYS A 1 107 ? 8.196 -2.594 -7.237 1.00 86.12 107 CYS A CA 1
ATOM 790 C C . CYS A 1 107 ? 9.207 -1.542 -6.762 1.00 86.12 107 CYS A C 1
ATOM 792 O O . CYS A 1 107 ? 10.083 -1.844 -5.949 1.00 86.12 107 CYS A O 1
ATOM 794 N N . GLY A 1 108 ? 9.086 -0.312 -7.265 1.00 85.38 108 GLY A N 1
ATOM 795 C CA . GLY A 1 108 ? 9.967 0.794 -6.900 1.00 85.38 108 GLY A CA 1
ATOM 796 C C . GLY A 1 108 ? 9.752 1.311 -5.467 1.00 85.38 108 GLY A C 1
ATOM 797 O O . GLY A 1 108 ? 8.740 1.006 -4.822 1.00 85.38 108 GLY A O 1
ATOM 798 N N . PRO A 1 109 ? 10.685 2.136 -4.953 1.00 83.56 109 PRO A N 1
ATOM 799 C CA . PRO A 1 109 ? 10.608 2.710 -3.608 1.00 83.56 109 PRO A CA 1
ATOM 800 C C . PRO A 1 109 ? 9.403 3.645 -3.428 1.00 83.56 109 PRO A C 1
ATOM 802 O O . PRO A 1 109 ? 8.788 3.629 -2.363 1.00 83.56 109 PRO A O 1
ATOM 805 N N . GLY A 1 110 ? 9.024 4.401 -4.465 1.00 87.25 110 GLY A N 1
ATOM 806 C CA . GLY A 1 110 ? 7.844 5.271 -4.450 1.00 87.25 110 GLY A CA 1
ATOM 807 C C . GLY A 1 110 ? 6.557 4.477 -4.203 1.00 87.25 110 GLY A C 1
ATOM 808 O O . GLY A 1 110 ? 5.963 4.624 -3.132 1.00 87.25 110 GLY A O 1
ATOM 809 N N . PRO A 1 111 ? 6.174 3.561 -5.115 1.00 92.31 111 PRO A N 1
ATOM 810 C CA . PRO A 1 111 ? 5.001 2.711 -4.932 1.00 92.31 111 PRO A CA 1
ATOM 811 C C . PRO A 1 111 ? 5.028 1.907 -3.630 1.00 92.31 111 PRO A C 1
ATOM 813 O O . PRO A 1 111 ? 4.035 1.877 -2.908 1.00 92.31 111 PRO A O 1
ATOM 816 N N . SER A 1 112 ? 6.170 1.312 -3.264 1.00 88.06 112 SER A N 1
ATOM 817 C CA . SER A 1 112 ? 6.263 0.525 -2.024 1.00 88.06 112 SER A CA 1
ATOM 818 C C . SER A 1 112 ? 6.025 1.372 -0.764 1.00 88.06 112 SER A C 1
ATOM 820 O O . SER A 1 112 ? 5.370 0.911 0.166 1.00 88.06 112 SER A O 1
ATOM 822 N N . THR A 1 113 ? 6.454 2.637 -0.736 1.00 87.69 113 THR A N 1
ATOM 823 C CA . THR A 1 113 ? 6.186 3.544 0.396 1.00 87.69 113 THR A CA 1
ATOM 824 C C . THR A 1 113 ? 4.698 3.899 0.503 1.00 87.69 113 THR A C 1
ATOM 826 O O . THR A 1 113 ? 4.160 4.016 1.608 1.00 87.69 113 THR A O 1
ATOM 829 N N . MET A 1 114 ? 4.007 4.019 -0.635 1.00 90.81 114 MET A N 1
ATOM 830 C CA . MET A 1 114 ? 2.555 4.224 -0.664 1.00 90.81 114 MET A CA 1
ATOM 831 C C . MET A 1 114 ? 1.813 2.988 -0.141 1.00 90.81 114 MET A C 1
ATOM 833 O O . MET A 1 114 ? 0.908 3.131 0.680 1.00 90.81 114 MET A O 1
ATOM 837 N N . VAL A 1 115 ? 2.248 1.777 -0.516 1.00 93.56 115 VAL A N 1
ATOM 838 C CA . VAL A 1 115 ? 1.705 0.521 0.037 1.00 93.56 115 VAL A CA 1
ATOM 839 C C . VAL A 1 115 ? 1.966 0.419 1.544 1.00 93.56 115 VAL A C 1
ATOM 841 O O . VAL A 1 115 ? 1.071 0.031 2.290 1.00 93.56 115 VAL A O 1
ATOM 844 N N . ALA A 1 116 ? 3.150 0.816 2.024 1.00 89.88 116 ALA A N 1
ATOM 845 C CA . ALA A 1 116 ? 3.454 0.835 3.457 1.00 89.88 116 ALA A CA 1
ATOM 846 C C . ALA A 1 116 ? 2.525 1.794 4.225 1.00 89.88 116 ALA A C 1
ATOM 848 O O . ALA A 1 116 ? 1.975 1.433 5.266 1.00 89.88 116 ALA A O 1
ATOM 849 N N . SER A 1 117 ? 2.285 2.989 3.677 1.00 90.00 117 SER A N 1
ATOM 850 C CA . SER A 1 117 ? 1.318 3.944 4.233 1.00 90.00 117 SER A CA 1
ATOM 851 C C . SER A 1 117 ? -0.104 3.374 4.240 1.00 90.00 117 SER A C 1
ATOM 853 O O . SER A 1 117 ? -0.794 3.465 5.255 1.00 90.00 117 SER A O 1
ATOM 855 N N . ALA A 1 118 ? -0.525 2.731 3.146 1.00 94.88 118 ALA A N 1
ATOM 856 C CA . ALA A 1 118 ? -1.835 2.093 3.038 1.00 94.88 118 ALA A CA 1
ATOM 857 C C . ALA A 1 118 ? -2.025 0.975 4.074 1.00 94.88 118 ALA A C 1
ATOM 859 O O . ALA A 1 118 ? -3.096 0.872 4.676 1.00 94.88 118 ALA A O 1
ATOM 860 N N . ALA A 1 119 ? -0.987 0.168 4.313 1.00 92.19 119 ALA A N 1
ATOM 861 C CA . ALA A 1 119 ? -1.001 -0.908 5.297 1.00 92.19 119 ALA A CA 1
ATOM 862 C C . ALA A 1 119 ? -1.207 -0.370 6.721 1.00 92.19 119 ALA A C 1
ATOM 864 O O . ALA A 1 119 ? -2.081 -0.848 7.447 1.00 92.19 119 ALA A O 1
ATOM 865 N N . LEU A 1 120 ? -0.457 0.672 7.099 1.00 91.06 120 LEU A N 1
ATOM 866 C CA . LEU A 1 120 ? -0.596 1.317 8.407 1.00 91.06 120 LEU A CA 1
ATOM 867 C C . LEU A 1 120 ? -1.970 1.969 8.578 1.00 91.06 120 LEU A C 1
ATOM 869 O O . LEU A 1 120 ? -2.606 1.785 9.610 1.00 91.06 120 LEU A O 1
ATOM 873 N N . GLN A 1 121 ? -2.468 2.677 7.562 1.00 94.19 121 GLN A N 1
ATOM 874 C CA . GLN A 1 121 ? -3.809 3.270 7.590 1.00 94.19 121 GLN A CA 1
ATOM 875 C C . GLN A 1 121 ? -4.903 2.213 7.776 1.00 94.19 121 GLN A C 1
ATOM 877 O O . GLN A 1 121 ? -5.840 2.430 8.545 1.00 94.19 121 GLN A O 1
ATOM 882 N N . LEU A 1 122 ? -4.775 1.055 7.121 1.00 94.06 122 LEU A N 1
ATOM 883 C CA . LEU A 1 122 ? -5.726 -0.046 7.258 1.00 94.06 122 LEU A CA 1
ATOM 884 C C . LEU A 1 122 ? -5.673 -0.683 8.653 1.00 94.06 122 LEU A C 1
ATOM 886 O O . LEU A 1 122 ? -6.720 -0.973 9.232 1.00 94.06 122 LEU A O 1
ATOM 890 N N . ALA A 1 123 ? -4.479 -0.875 9.215 1.00 94.12 123 ALA A N 1
ATOM 891 C CA . ALA A 1 123 ? -4.330 -1.348 10.589 1.00 94.12 123 ALA A CA 1
ATOM 892 C C . ALA A 1 123 ? -4.931 -0.365 11.596 1.00 94.12 123 ALA A C 1
ATOM 894 O O . ALA A 1 123 ? -5.740 -0.771 12.430 1.00 94.12 123 ALA A O 1
ATOM 895 N N . SER A 1 124 ? -4.607 0.925 11.478 1.00 93.69 124 SER A N 1
ATOM 896 C CA . SER A 1 124 ? -5.171 1.984 12.322 1.00 93.69 124 SER A CA 1
ATOM 897 C C . SER A 1 124 ? -6.691 2.047 12.209 1.00 93.69 124 SER A C 1
ATOM 899 O O . SER A 1 124 ? -7.375 2.127 13.223 1.00 93.69 124 SER A O 1
ATOM 901 N N . SER A 1 125 ? -7.236 1.927 10.996 1.00 97.06 125 SER A N 1
ATOM 902 C CA . SER A 1 125 ? -8.680 1.847 10.768 1.00 97.06 125 SER A CA 1
ATOM 903 C C . SER A 1 125 ? -9.316 0.681 11.530 1.00 97.06 125 SER A C 1
ATOM 905 O O . SER A 1 125 ? -10.252 0.880 12.299 1.00 97.06 125 SER A O 1
ATOM 907 N N . ARG A 1 126 ? -8.780 -0.536 11.382 1.00 96.62 126 ARG A N 1
ATOM 908 C CA . ARG A 1 126 ? -9.306 -1.735 12.055 1.00 96.62 126 ARG A CA 1
ATOM 909 C C . ARG A 1 126 ? -9.219 -1.633 13.577 1.00 96.62 126 ARG A C 1
ATOM 911 O O . ARG A 1 126 ? -10.165 -2.010 14.263 1.00 96.62 126 ARG A O 1
ATOM 918 N N . PHE A 1 127 ? -8.124 -1.082 14.095 1.00 95.62 127 PHE A N 1
ATOM 919 C CA . PHE A 1 127 ? -7.964 -0.833 15.524 1.00 95.62 127 PHE A CA 1
ATOM 920 C C . PHE A 1 127 ? -9.000 0.167 16.051 1.00 95.62 127 PHE A C 1
ATOM 922 O O . PHE A 1 127 ? -9.654 -0.095 17.059 1.00 95.62 127 PHE A O 1
ATOM 929 N N . LEU A 1 128 ? -9.202 1.286 15.351 1.00 95.56 128 LEU A N 1
ATOM 930 C CA . LEU A 1 128 ? -10.201 2.281 15.737 1.00 95.56 128 LEU A CA 1
ATOM 931 C C . LEU A 1 128 ? -11.630 1.743 15.610 1.00 95.56 128 LEU A C 1
ATOM 933 O O . LEU A 1 128 ? -12.449 2.054 16.465 1.00 95.56 128 LEU A O 1
ATOM 937 N N . PHE A 1 129 ? -11.932 0.885 14.630 1.00 97.44 129 PHE A N 1
ATOM 938 C CA . PHE A 1 129 ? -13.221 0.188 14.584 1.00 97.44 129 PHE A CA 1
ATOM 939 C C . PHE A 1 129 ? -13.427 -0.712 15.804 1.00 97.44 129 PHE A C 1
ATOM 941 O O . PHE A 1 129 ? -14.496 -0.669 16.409 1.00 97.44 129 PHE A O 1
ATOM 948 N N . ALA A 1 130 ? -12.408 -1.476 16.210 1.00 95.19 130 ALA A N 1
ATOM 949 C CA . ALA A 1 130 ? -12.487 -2.312 17.405 1.00 95.19 130 ALA A CA 1
ATOM 950 C C . ALA A 1 130 ? -12.713 -1.474 18.676 1.00 95.19 130 ALA A C 1
ATOM 952 O O . ALA A 1 130 ? -13.559 -1.813 19.499 1.00 95.19 130 ALA A O 1
ATOM 953 N N . ARG A 1 131 ? -12.008 -0.343 18.820 1.00 93.75 131 ARG A N 1
ATOM 954 C CA . ARG A 1 131 ? -12.175 0.570 19.966 1.00 93.75 131 ARG A CA 1
ATOM 955 C C . ARG A 1 131 ? -13.529 1.279 19.946 1.00 93.75 131 ARG A C 1
ATOM 957 O O . ARG A 1 131 ? -14.201 1.310 20.971 1.00 93.75 131 ARG A O 1
ATOM 964 N N . GLY A 1 132 ? -13.945 1.789 18.790 1.00 94.12 132 GLY A N 1
ATOM 965 C CA . GLY A 1 132 ? -15.226 2.467 18.596 1.00 94.12 132 GLY A CA 1
ATOM 966 C C . GLY A 1 132 ? -16.429 1.550 18.820 1.00 94.12 132 GLY A C 1
ATOM 967 O O . GLY A 1 132 ? -17.443 1.998 19.341 1.00 94.12 132 GLY A O 1
ATOM 968 N N . ALA A 1 133 ? -16.311 0.257 18.503 1.00 93.88 133 ALA A N 1
ATOM 969 C CA . ALA A 1 133 ? -17.350 -0.730 18.795 1.00 93.88 133 ALA A CA 1
ATOM 970 C C . ALA A 1 133 ? -17.551 -0.952 20.304 1.00 93.88 133 ALA A C 1
ATOM 972 O O . ALA A 1 133 ? -18.670 -1.211 20.736 1.00 93.88 133 ALA A O 1
ATOM 973 N N . VAL A 1 134 ? -16.486 -0.831 21.104 1.00 95.38 134 VAL A N 1
ATOM 974 C CA . VAL A 1 134 ? -16.559 -0.943 22.570 1.00 95.38 134 VAL A CA 1
ATOM 975 C C . VAL A 1 134 ? -17.056 0.356 23.203 1.00 95.38 134 VAL A C 1
ATOM 977 O O . VAL A 1 134 ? -17.879 0.315 24.112 1.00 95.38 134 VAL A O 1
ATOM 980 N N . SER A 1 135 ? -16.560 1.509 22.746 1.00 93.69 135 SER A N 1
ATOM 981 C CA . SER A 1 135 ? -16.895 2.807 23.345 1.00 93.69 135 SER A CA 1
ATOM 982 C C . SER A 1 135 ? -18.222 3.397 22.865 1.00 93.69 135 SER A C 1
ATOM 984 O O . SER A 1 135 ? -18.764 4.274 23.533 1.00 93.69 135 SER A O 1
ATOM 986 N N . GLY A 1 136 ? -18.728 2.970 21.704 1.00 94.06 136 GLY A N 1
ATOM 987 C CA . GLY A 1 136 ? -19.881 3.587 21.046 1.00 94.06 136 GLY A CA 1
ATOM 988 C C . GLY A 1 136 ? -19.604 4.989 20.483 1.00 94.06 136 GLY A C 1
ATOM 989 O O . GLY A 1 136 ? -20.542 5.690 20.109 1.00 94.06 136 GLY A O 1
ATOM 990 N N . ASP A 1 137 ? -18.340 5.420 20.421 1.00 95.50 137 ASP A N 1
ATOM 991 C CA . ASP A 1 137 ? -17.981 6.758 19.948 1.00 95.50 137 ASP A CA 1
ATOM 992 C C . ASP A 1 137 ? -18.040 6.862 18.414 1.00 95.50 137 ASP A C 1
ATOM 994 O O . ASP A 1 137 ? -17.187 6.341 17.683 1.00 95.50 137 ASP A O 1
ATOM 998 N N . ALA A 1 138 ? -19.034 7.603 17.926 1.00 96.25 138 ALA A N 1
ATOM 999 C CA . ALA A 1 138 ? -19.239 7.858 16.507 1.00 96.25 138 ALA A CA 1
ATOM 1000 C C . ALA A 1 138 ? -18.056 8.590 15.844 1.00 96.25 138 ALA A C 1
ATOM 1002 O O . ALA A 1 138 ? -17.759 8.323 14.679 1.00 96.25 138 ALA A O 1
ATOM 1003 N N . ALA A 1 139 ? -17.349 9.474 16.558 1.00 96.44 139 ALA A N 1
ATOM 1004 C CA . ALA A 1 139 ? -16.216 10.211 15.992 1.00 96.44 139 ALA A CA 1
ATOM 1005 C C . ALA A 1 139 ? -15.025 9.280 15.703 1.00 96.44 139 ALA A C 1
ATOM 1007 O O . ALA A 1 139 ? -14.400 9.356 14.637 1.00 96.44 139 ALA A O 1
ATOM 1008 N N . THR A 1 140 ? -14.758 8.341 16.614 1.00 94.31 140 THR A N 1
ATOM 1009 C CA . THR A 1 140 ? -13.763 7.278 16.425 1.00 94.31 140 THR A CA 1
ATOM 1010 C C . THR A 1 140 ? -14.114 6.386 15.231 1.00 94.31 140 THR A C 1
ATOM 1012 O O . THR A 1 140 ? -13.258 6.132 14.379 1.00 94.31 140 THR A O 1
ATOM 1015 N N . LEU A 1 141 ? -15.376 5.958 15.115 1.00 96.88 141 LEU A N 1
ATOM 1016 C CA . LEU A 1 141 ? -15.842 5.137 13.988 1.00 96.88 141 LEU A CA 1
ATOM 1017 C C . LEU A 1 141 ? -15.733 5.879 12.646 1.00 96.88 141 LEU A C 1
ATOM 1019 O O . LEU A 1 141 ? -15.299 5.305 11.644 1.00 96.88 141 LEU A O 1
ATOM 1023 N N . GLN A 1 142 ? -16.058 7.172 12.624 1.00 97.88 142 GLN A N 1
ATOM 1024 C CA . GLN A 1 142 ? -15.917 8.005 11.432 1.00 97.88 142 GLN A CA 1
ATOM 1025 C C . GLN A 1 142 ? -14.449 8.143 11.006 1.00 97.88 142 GLN A C 1
ATOM 1027 O O . GLN A 1 142 ? -14.126 7.997 9.823 1.00 97.88 142 GLN A O 1
ATOM 1032 N N . THR A 1 143 ? -13.547 8.373 11.963 1.00 96.69 143 THR A N 1
ATOM 1033 C CA . THR A 1 143 ? -12.098 8.442 11.708 1.00 96.69 143 THR A CA 1
ATOM 1034 C C . THR A 1 143 ? -11.577 7.114 11.155 1.00 96.69 143 THR A C 1
ATOM 1036 O O . THR A 1 143 ? -10.821 7.092 10.181 1.00 96.69 143 THR A O 1
ATOM 1039 N N . ALA A 1 144 ? -12.035 5.990 11.714 1.00 96.00 144 ALA A N 1
ATOM 1040 C CA . ALA A 1 144 ? -11.701 4.658 11.222 1.00 96.00 144 ALA A CA 1
ATOM 1041 C C . ALA A 1 144 ? -12.104 4.470 9.749 1.00 96.00 144 ALA A C 1
ATOM 1043 O O . ALA A 1 144 ? -11.300 3.991 8.943 1.00 96.00 144 ALA A O 1
ATOM 1044 N N . SER A 1 145 ? -13.314 4.896 9.370 1.00 97.81 145 SER A N 1
ATOM 1045 C CA . SER A 1 145 ? -13.787 4.844 7.981 1.00 97.81 145 SER A CA 1
ATOM 1046 C C . SER A 1 145 ? -12.946 5.717 7.041 1.00 97.81 145 SER A C 1
ATOM 1048 O O . SER A 1 145 ? -12.564 5.275 5.954 1.00 97.81 145 SER A O 1
ATOM 1050 N N . GLN A 1 146 ? -12.583 6.932 7.461 1.00 97.81 146 GLN A N 1
ATOM 1051 C CA . GLN A 1 146 ? -11.736 7.823 6.661 1.00 97.81 146 GLN A CA 1
ATOM 1052 C C . GLN A 1 146 ? -10.351 7.220 6.392 1.00 97.81 146 GLN A C 1
ATOM 1054 O O . GLN A 1 146 ? -9.868 7.285 5.260 1.00 97.81 146 GLN A O 1
ATOM 1059 N N . LEU A 1 147 ? -9.737 6.575 7.388 1.00 95.62 147 LEU A N 1
ATOM 1060 C CA . LEU A 1 147 ? -8.453 5.890 7.217 1.00 95.62 147 LEU A CA 1
ATOM 1061 C C . LEU A 1 147 ? -8.543 4.694 6.260 1.00 95.62 147 LEU A C 1
ATOM 1063 O O . LEU A 1 147 ? -7.646 4.510 5.438 1.00 95.62 147 LEU A O 1
ATOM 1067 N N . ALA A 1 148 ? -9.630 3.914 6.304 1.00 96.38 148 ALA A N 1
ATOM 1068 C CA . ALA A 1 148 ? -9.858 2.841 5.331 1.00 96.38 148 ALA A CA 1
ATOM 1069 C C . ALA A 1 148 ? -9.966 3.390 3.898 1.00 96.38 148 ALA A C 1
ATOM 1071 O O . ALA A 1 148 ? -9.368 2.846 2.968 1.00 96.38 148 ALA A O 1
ATOM 1072 N N . ASN A 1 149 ? -10.673 4.510 3.721 1.00 96.38 149 ASN A N 1
ATOM 1073 C CA . ASN A 1 149 ? -10.778 5.179 2.427 1.00 96.38 149 ASN A CA 1
ATOM 1074 C C . ASN A 1 149 ? -9.422 5.703 1.938 1.00 96.38 149 ASN A C 1
ATOM 1076 O O . ASN A 1 149 ? -9.086 5.512 0.769 1.00 96.38 149 ASN A O 1
ATOM 1080 N N . ALA A 1 150 ? -8.624 6.311 2.820 1.00 94.50 150 ALA A N 1
ATOM 1081 C CA . ALA A 1 150 ? -7.275 6.768 2.495 1.00 94.50 150 ALA A CA 1
ATOM 1082 C C . ALA A 1 150 ? -6.353 5.603 2.094 1.00 94.50 150 ALA A C 1
ATOM 1084 O O . ALA A 1 150 ? -5.621 5.715 1.111 1.00 94.50 150 ALA A O 1
ATOM 1085 N N . SER A 1 151 ? -6.456 4.464 2.789 1.00 95.94 151 SER A N 1
ATOM 1086 C CA . SER A 1 151 ? -5.724 3.240 2.448 1.00 95.94 151 SER A CA 1
ATOM 1087 C C . SER A 1 151 ? -6.035 2.785 1.021 1.00 95.94 151 SER A C 1
ATOM 1089 O O . SER A 1 151 ? -5.121 2.608 0.216 1.00 95.94 151 SER A O 1
ATOM 1091 N N . ARG A 1 152 ? -7.323 2.707 0.654 1.00 95.50 152 ARG A N 1
ATOM 1092 C CA . ARG A 1 152 ? -7.749 2.365 -0.714 1.00 95.50 152 ARG A CA 1
ATOM 1093 C C . ARG A 1 152 ? -7.169 3.321 -1.759 1.00 95.50 152 ARG A C 1
ATOM 1095 O O . ARG A 1 152 ? -6.695 2.866 -2.796 1.00 95.50 152 ARG A O 1
ATOM 1102 N N . GLN A 1 153 ? -7.194 4.628 -1.496 1.00 94.12 153 GLN A N 1
ATOM 1103 C CA . GLN A 1 153 ? -6.655 5.625 -2.428 1.00 94.12 153 GLN A CA 1
ATOM 1104 C C . GLN A 1 153 ? -5.143 5.471 -2.624 1.00 94.12 153 GLN A C 1
ATOM 1106 O O . GLN A 1 153 ? -4.657 5.515 -3.753 1.00 94.12 153 GLN A O 1
ATOM 1111 N N . ASN A 1 154 ? -4.406 5.204 -1.545 1.00 93.75 154 ASN A N 1
ATOM 1112 C CA . ASN A 1 154 ? -2.971 4.948 -1.620 1.00 93.75 154 ASN A CA 1
ATOM 1113 C C . ASN A 1 154 ? -2.636 3.688 -2.431 1.00 93.75 154 ASN A C 1
ATOM 1115 O O . ASN A 1 154 ? -1.636 3.691 -3.144 1.00 93.75 154 ASN A O 1
ATOM 1119 N N . LEU A 1 155 ? -3.461 2.636 -2.377 1.00 96.12 155 LEU A N 1
ATOM 1120 C CA . LEU A 1 155 ? -3.253 1.424 -3.183 1.00 96.12 155 LEU A CA 1
ATOM 1121 C C . LEU A 1 155 ? -3.443 1.676 -4.682 1.00 96.12 155 LEU A C 1
ATOM 1123 O O . LEU A 1 155 ? -2.626 1.225 -5.483 1.00 96.12 155 LEU A O 1
ATOM 1127 N N . LEU A 1 156 ? -4.483 2.422 -5.062 1.00 95.94 156 LEU A N 1
ATOM 1128 C CA . LEU A 1 156 ? -4.727 2.787 -6.461 1.00 95.94 156 LEU A CA 1
ATOM 1129 C C . LEU A 1 156 ? -3.585 3.658 -7.008 1.00 95.94 156 LEU A C 1
ATOM 1131 O O . LEU A 1 156 ? -3.060 3.395 -8.090 1.00 95.94 156 LEU A O 1
ATOM 1135 N N . ALA A 1 157 ? -3.133 4.635 -6.218 1.00 93.94 157 ALA A N 1
ATOM 1136 C CA . ALA A 1 157 ? -2.018 5.499 -6.591 1.00 93.94 157 ALA A CA 1
ATOM 1137 C C . ALA A 1 157 ? -0.689 4.729 -6.689 1.00 93.94 157 ALA A C 1
ATOM 1139 O O . ALA A 1 157 ? 0.092 4.954 -7.615 1.00 93.94 157 ALA A O 1
ATOM 1140 N N . ALA A 1 158 ? -0.446 3.787 -5.769 1.00 94.69 158 ALA A N 1
ATOM 1141 C CA . ALA A 1 158 ? 0.722 2.912 -5.814 1.00 94.69 158 ALA A CA 1
ATOM 1142 C C . ALA A 1 158 ? 0.733 2.063 -7.090 1.00 94.69 158 ALA A C 1
ATOM 1144 O O . ALA A 1 158 ? 1.774 1.950 -7.739 1.00 94.69 158 ALA A O 1
ATOM 1145 N N . TYR A 1 159 ? -0.421 1.505 -7.468 1.00 95.81 159 TYR A N 1
ATOM 1146 C CA . TYR A 1 159 ? -0.564 0.743 -8.702 1.00 95.81 159 TYR A CA 1
ATOM 1147 C C . TYR A 1 159 ? -0.259 1.599 -9.934 1.00 95.81 159 TYR A C 1
ATOM 1149 O O . TYR A 1 159 ? 0.603 1.242 -10.740 1.00 95.81 159 TYR A O 1
ATOM 1157 N N . GLU A 1 160 ? -0.913 2.757 -10.049 1.00 95.19 160 GLU A N 1
ATOM 1158 C CA . GLU A 1 160 ? -0.726 3.674 -11.173 1.00 95.19 160 GLU A CA 1
ATOM 1159 C C . GLU A 1 160 ? 0.748 4.068 -11.335 1.00 95.19 160 GLU A C 1
ATOM 1161 O O . GLU A 1 160 ? 1.291 4.032 -12.444 1.00 95.19 160 GLU A O 1
ATOM 1166 N N . LEU A 1 161 ? 1.412 4.412 -10.228 1.00 93.94 161 LEU A N 1
ATOM 1167 C CA . LEU A 1 161 ? 2.819 4.789 -10.234 1.00 93.94 161 LEU A CA 1
ATOM 1168 C C . LEU A 1 161 ? 3.719 3.612 -10.628 1.00 93.94 161 LEU A C 1
ATOM 1170 O O . LEU A 1 161 ? 4.570 3.774 -11.500 1.00 93.94 161 LEU A O 1
ATOM 1174 N N . ALA A 1 162 ? 3.516 2.425 -10.051 1.00 93.31 162 ALA A N 1
ATOM 1175 C CA . ALA A 1 162 ? 4.348 1.256 -10.335 1.00 93.31 162 ALA A CA 1
ATOM 1176 C C . ALA A 1 162 ? 4.274 0.829 -11.804 1.00 93.31 162 ALA A C 1
ATOM 1178 O O . ALA A 1 162 ? 5.304 0.558 -12.427 1.00 93.31 162 ALA A O 1
ATOM 1179 N N . VAL A 1 163 ? 3.070 0.807 -12.377 1.00 94.44 163 VAL A N 1
ATOM 1180 C CA . VAL A 1 163 ? 2.869 0.457 -13.786 1.00 94.44 163 VAL A CA 1
ATOM 1181 C C . VAL A 1 163 ? 3.523 1.491 -14.701 1.00 94.44 163 VAL A C 1
ATOM 1183 O O . VAL A 1 163 ? 4.204 1.118 -15.657 1.00 94.44 163 VAL A O 1
ATOM 1186 N N . ARG A 1 164 ? 3.407 2.787 -14.392 1.00 92.44 164 ARG A N 1
ATOM 1187 C CA . ARG A 1 164 ? 4.073 3.844 -15.170 1.00 92.44 164 ARG A CA 1
ATOM 1188 C C . ARG A 1 164 ? 5.592 3.787 -15.069 1.00 92.44 164 ARG A C 1
ATOM 1190 O O . ARG A 1 164 ? 6.269 3.928 -16.084 1.00 92.44 164 ARG A O 1
ATOM 1197 N N . GLU A 1 165 ? 6.135 3.534 -13.881 1.00 90.69 165 GLU A N 1
ATOM 1198 C CA . GLU A 1 165 ? 7.570 3.297 -13.711 1.00 90.69 165 GLU A CA 1
ATOM 1199 C C . GLU A 1 165 ? 8.031 2.093 -14.551 1.00 90.69 165 GLU A C 1
ATOM 1201 O O . GLU A 1 165 ? 9.084 2.147 -15.186 1.00 90.69 165 GLU A O 1
ATOM 1206 N N . ALA A 1 166 ? 7.239 1.018 -14.607 1.00 89.81 166 ALA A N 1
ATOM 1207 C CA . ALA A 1 166 ? 7.540 -0.162 -15.416 1.00 89.81 166 ALA A CA 1
ATOM 1208 C C . ALA A 1 166 ? 7.517 0.126 -16.925 1.00 89.81 166 ALA A C 1
ATOM 1210 O O . ALA A 1 166 ? 8.413 -0.312 -17.651 1.00 89.81 166 ALA A O 1
ATOM 1211 N N . GLN A 1 167 ? 6.523 0.883 -17.395 1.00 89.94 167 GLN A N 1
ATOM 1212 C CA . GLN A 1 167 ? 6.433 1.338 -18.785 1.00 89.94 167 GLN A CA 1
ATOM 1213 C C . GLN A 1 167 ? 7.649 2.194 -19.163 1.00 89.94 167 GLN A C 1
ATOM 1215 O O . GLN A 1 167 ? 8.277 1.947 -20.193 1.00 89.94 167 GLN A O 1
ATOM 1220 N N . ALA A 1 168 ? 8.037 3.136 -18.297 1.00 87.50 168 ALA A N 1
ATOM 1221 C CA . ALA A 1 168 ? 9.217 3.969 -18.504 1.00 87.50 168 ALA A CA 1
ATOM 1222 C C . ALA A 1 168 ? 10.507 3.133 -18.569 1.00 87.50 168 ALA A C 1
ATOM 1224 O O . ALA A 1 168 ? 11.307 3.315 -19.485 1.00 87.50 168 ALA A O 1
ATOM 1225 N N . ARG A 1 169 ? 10.684 2.151 -17.670 1.00 84.44 169 ARG A N 1
ATOM 1226 C CA . ARG A 1 169 ? 11.844 1.239 -17.705 1.00 84.44 169 ARG A CA 1
ATOM 1227 C C . ARG A 1 169 ? 11.945 0.475 -19.026 1.00 84.44 169 ARG A C 1
ATOM 1229 O O . ARG A 1 169 ? 13.048 0.379 -19.567 1.00 84.44 169 ARG A O 1
ATOM 1236 N N . LYS A 1 170 ? 10.823 -0.043 -19.548 1.00 76.88 170 LYS A N 1
ATOM 1237 C CA . LYS A 1 170 ? 10.783 -0.717 -20.859 1.00 76.88 170 LYS A CA 1
ATOM 1238 C C . LYS A 1 170 ? 11.200 0.223 -21.990 1.00 76.88 170 LYS A C 1
ATOM 1240 O O . LYS A 1 170 ? 11.987 -0.184 -22.836 1.00 76.88 170 LYS A O 1
ATOM 1245 N N . ALA A 1 171 ? 10.728 1.470 -21.978 1.00 72.81 171 ALA A N 1
ATOM 1246 C CA . ALA A 1 171 ? 11.095 2.461 -22.988 1.00 72.81 171 ALA A CA 1
ATOM 1247 C C . ALA A 1 171 ? 12.602 2.779 -22.976 1.00 72.81 171 ALA A C 1
ATOM 1249 O O . ALA A 1 171 ? 13.216 2.868 -24.033 1.00 72.81 171 ALA A O 1
ATOM 1250 N N . THR A 1 172 ? 13.221 2.887 -21.794 1.00 68.88 172 THR A N 1
ATOM 1251 C CA . THR A 1 172 ? 14.662 3.172 -21.677 1.00 68.88 172 THR A CA 1
ATOM 1252 C C . THR A 1 172 ? 15.546 1.988 -22.084 1.00 68.88 172 THR A C 1
ATOM 1254 O O . THR A 1 172 ? 16.592 2.201 -22.683 1.00 68.88 172 THR A O 1
ATOM 1257 N N . HIS A 1 173 ? 15.144 0.746 -21.789 1.00 58.44 173 HIS A N 1
ATOM 1258 C CA . HIS A 1 173 ? 15.941 -0.452 -22.115 1.00 58.44 173 HIS A CA 1
ATOM 1259 C C . HIS A 1 173 ? 15.709 -0.980 -23.542 1.00 58.44 173 HIS A C 1
ATOM 1261 O O . HIS A 1 173 ? 16.489 -1.800 -24.014 1.00 58.44 173 HIS A O 1
ATOM 1267 N N . GLY A 1 174 ? 14.646 -0.534 -24.220 1.00 51.53 174 GLY A N 1
ATOM 1268 C CA . GLY A 1 174 ? 14.347 -0.8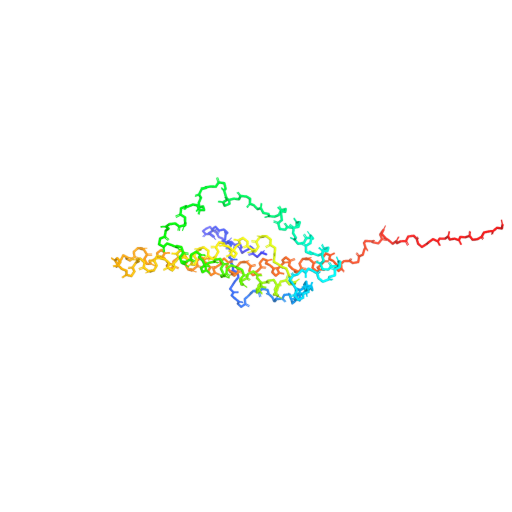66 -25.617 1.00 51.53 174 GLY A CA 1
ATOM 1269 C C . GLY A 1 174 ? 14.774 0.202 -26.629 1.00 51.53 174 GLY A C 1
ATOM 1270 O O . GLY A 1 174 ? 14.491 0.052 -27.815 1.00 51.53 174 GLY A O 1
ATOM 1271 N N . GLY A 1 175 ? 15.409 1.291 -26.184 1.00 42.06 175 GLY A N 1
ATOM 1272 C CA . GLY A 1 175 ? 15.910 2.331 -27.076 1.00 42.06 175 GLY A CA 1
ATOM 1273 C C . GLY A 1 175 ? 17.116 1.828 -27.861 1.00 42.06 175 GLY A C 1
ATOM 1274 O O . GLY A 1 175 ? 18.112 1.429 -27.260 1.00 42.06 175 GLY A O 1
ATOM 1275 N N . ALA A 1 176 ? 17.029 1.857 -29.195 1.00 51.75 176 ALA A N 1
ATOM 1276 C CA . ALA A 1 176 ? 18.198 1.719 -30.055 1.00 51.75 176 ALA A CA 1
ATOM 1277 C C . ALA A 1 176 ? 19.305 2.656 -29.550 1.00 51.75 176 ALA A C 1
ATOM 1279 O O .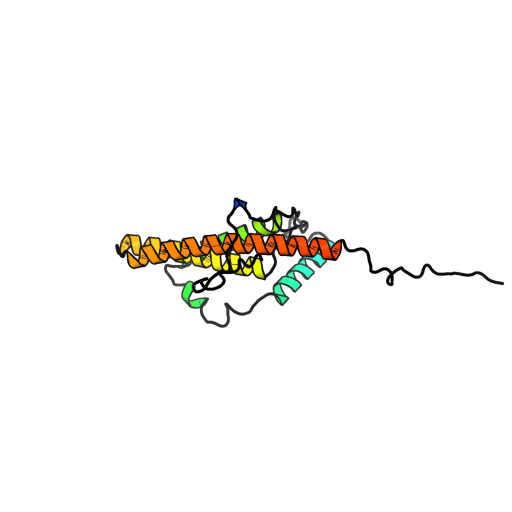 ALA A 1 176 ? 19.024 3.796 -29.160 1.00 51.75 176 ALA A O 1
ATOM 1280 N N . LEU A 1 177 ? 20.547 2.162 -29.525 1.00 51.66 177 LEU A N 1
ATOM 1281 C CA . LEU A 1 177 ? 21.692 3.002 -29.199 1.00 51.66 177 LEU A CA 1
ATOM 1282 C C . LEU A 1 177 ? 21.659 4.247 -30.102 1.00 51.66 177 LEU A C 1
ATOM 1284 O O . LEU A 1 177 ? 21.316 4.128 -31.281 1.00 51.66 177 LEU A O 1
ATOM 1288 N N . PRO A 1 178 ? 21.981 5.439 -29.572 1.00 54.94 178 PRO A N 1
ATOM 1289 C CA . PRO A 1 178 ? 22.078 6.626 -30.402 1.00 54.94 178 PRO A CA 1
ATOM 1290 C C . PRO A 1 178 ? 23.026 6.369 -31.585 1.00 54.94 178 PRO A C 1
ATOM 1292 O O . PRO A 1 178 ? 24.042 5.701 -31.395 1.00 54.94 178 PRO A O 1
ATOM 1295 N N . PRO A 1 179 ? 22.748 6.906 -32.785 1.00 52.84 179 PRO A N 1
ATOM 1296 C CA . PRO A 1 179 ? 23.483 6.569 -34.012 1.00 52.84 179 PRO A CA 1
ATOM 1297 C C . PRO A 1 179 ? 24.987 6.902 -33.975 1.00 52.84 179 PRO A C 1
ATOM 1299 O O . PRO A 1 179 ? 25.750 6.416 -34.796 1.00 52.84 179 PRO A O 1
ATOM 1302 N N . TRP A 1 180 ? 25.449 7.690 -33.004 1.00 68.94 180 TRP A N 1
ATOM 1303 C CA . TRP A 1 180 ? 26.874 7.963 -32.771 1.00 68.94 180 TRP A CA 1
ATOM 1304 C C . TRP A 1 180 ? 27.566 6.948 -31.839 1.00 68.94 180 TRP A C 1
ATOM 1306 O O . TRP A 1 180 ? 28.707 7.164 -31.439 1.00 68.94 180 TRP A O 1
ATOM 1316 N N . PHE A 1 181 ? 26.876 5.871 -31.451 1.00 51.84 181 PHE A N 1
ATOM 1317 C CA . PHE A 1 181 ? 27.384 4.767 -30.627 1.00 51.84 181 PHE A CA 1
ATOM 1318 C C . PHE A 1 181 ? 27.567 3.464 -31.427 1.00 51.84 181 PHE A C 1
ATOM 1320 O O . PHE A 1 181 ? 27.757 2.401 -30.830 1.00 51.84 181 PHE A O 1
ATOM 1327 N N . GLU A 1 182 ? 27.502 3.518 -32.762 1.00 53.66 182 GLU A N 1
ATOM 1328 C CA . GLU A 1 182 ? 27.845 2.371 -33.603 1.00 53.66 182 GLU A CA 1
ATOM 1329 C C . GLU A 1 182 ? 29.307 1.987 -33.365 1.00 53.66 182 GLU A C 1
ATOM 1331 O O . GLU A 1 182 ? 30.223 2.800 -33.502 1.00 53.66 182 GLU A O 1
ATOM 1336 N N . ALA A 1 183 ? 29.508 0.740 -32.930 1.00 51.62 183 ALA A N 1
ATOM 1337 C CA . ALA A 1 183 ? 30.825 0.172 -32.726 1.00 51.62 183 ALA A CA 1
ATOM 1338 C C . ALA A 1 183 ? 31.618 0.331 -34.021 1.00 51.62 183 ALA A C 1
ATOM 1340 O O . ALA A 1 183 ? 31.200 -0.171 -35.063 1.00 51.62 183 ALA A O 1
ATOM 1341 N N . THR A 1 184 ? 32.755 1.018 -33.938 1.00 47.84 184 THR A N 1
ATOM 1342 C CA . THR A 1 184 ? 33.772 1.038 -34.980 1.00 47.84 184 THR A CA 1
ATOM 1343 C C . THR A 1 184 ? 34.166 -0.407 -35.269 1.00 47.84 184 THR A C 1
ATOM 1345 O O . THR A 1 184 ? 34.992 -1.003 -34.577 1.00 47.84 184 THR A O 1
ATOM 1348 N N . SER A 1 185 ? 33.512 -1.015 -36.258 1.00 49.03 185 SER A N 1
ATOM 1349 C CA . SER A 1 185 ? 33.933 -2.278 -36.838 1.00 49.03 185 SER A CA 1
ATOM 1350 C C . SER A 1 185 ? 35.353 -2.059 -37.328 1.00 49.03 185 SER A C 1
ATOM 1352 O O . SER A 1 185 ? 35.579 -1.237 -38.213 1.00 49.03 185 SER A O 1
ATOM 1354 N N . GLY A 1 186 ? 36.300 -2.723 -36.668 1.00 47.44 186 GLY A N 1
ATOM 1355 C CA . GLY A 1 186 ? 37.716 -2.577 -36.939 1.00 47.44 186 GLY A CA 1
ATOM 1356 C C . GLY A 1 186 ? 38.013 -2.808 -38.413 1.00 47.44 186 GLY A C 1
ATOM 1357 O O . GLY A 1 186 ? 37.894 -3.928 -38.907 1.00 47.44 186 GLY A O 1
ATOM 1358 N N . GLU A 1 187 ? 38.459 -1.753 -39.085 1.00 43.72 187 GLU A N 1
ATOM 1359 C CA . GLU A 1 187 ? 39.328 -1.873 -40.244 1.00 43.72 187 GLU A CA 1
ATOM 1360 C C . GLU A 1 187 ? 40.661 -2.446 -39.756 1.00 43.72 187 GLU A C 1
ATOM 1362 O O . GLU A 1 187 ? 41.602 -1.736 -39.409 1.00 43.72 187 GLU A O 1
ATOM 1367 N N . THR A 1 188 ? 40.753 -3.773 -39.701 1.00 51.25 188 THR A N 1
ATOM 1368 C CA . THR A 1 188 ? 42.039 -4.427 -39.934 1.00 51.25 188 THR A CA 1
ATOM 1369 C C . THR A 1 188 ? 42.302 -4.366 -41.436 1.00 51.25 188 THR A C 1
ATOM 1371 O O . THR A 1 188 ? 42.081 -5.350 -42.143 1.00 51.25 188 THR A O 1
ATOM 1374 N N . GLU A 1 189 ? 42.732 -3.204 -41.935 1.00 42.28 189 GLU A N 1
ATOM 1375 C CA . GLU A 1 189 ? 43.378 -3.142 -43.243 1.00 42.28 189 GLU A CA 1
ATOM 1376 C C . GLU A 1 189 ? 44.724 -3.856 -43.137 1.00 42.28 189 GLU A C 1
ATOM 1378 O O . GLU A 1 189 ? 45.643 -3.465 -42.413 1.00 42.28 189 GLU A O 1
ATOM 1383 N N . GLY A 1 190 ? 44.798 -4.982 -43.836 1.00 48.25 190 GLY A N 1
ATOM 1384 C CA . GLY A 1 190 ? 46.033 -5.693 -44.065 1.00 48.25 190 GLY A CA 1
ATOM 1385 C C . GLY A 1 190 ? 46.905 -4.949 -45.072 1.00 48.25 190 GLY A C 1
ATOM 1386 O O . GLY A 1 190 ? 46.463 -4.728 -46.189 1.00 48.25 190 GLY A O 1
ATOM 1387 N N . LYS A 1 191 ? 48.152 -4.703 -44.649 1.00 39.25 191 LYS A N 1
ATOM 1388 C CA . LYS A 1 191 ? 49.424 -4.952 -45.361 1.00 39.25 191 LYS A CA 1
ATOM 1389 C C . LYS A 1 191 ? 49.670 -4.299 -46.739 1.00 39.25 191 LYS A C 1
ATOM 1391 O O . LYS A 1 191 ? 48.766 -4.121 -47.545 1.00 39.25 191 LYS A O 1
ATOM 1396 N N . PRO A 1 192 ? 50.938 -3.970 -47.040 1.00 53.91 192 PRO A N 1
ATOM 1397 C CA . PRO A 1 192 ? 51.970 -4.981 -47.335 1.00 53.91 192 PRO A CA 1
ATOM 1398 C C . PRO A 1 192 ? 53.018 -5.206 -46.235 1.00 53.91 192 PRO A C 1
ATOM 1400 O O . PRO A 1 192 ? 53.528 -4.213 -45.677 1.00 53.91 192 PRO A O 1
#

pLDDT: mean 77.03, std 18.19, range [38.03, 97.88]

Foldseek 3Di:
DDFDFQDDPVRDDTDPDQDDPVPADFFDAADQPDQDADPVRHGDDPVSVVVVVVVVVLCVVLPDPPCVVPCVVVVQVPDPLVVLVVQLVVQLVVLQCVLCRRQHNHQDSVLSVLSSQLSVLLSQLVVLCVVCVVVVDPVSNVSSVVSNVSSVSSSSVSSRVSNVVSVVVCVVVPDDDDPVPPPPPDPPPDDD

Radius of gyration: 23.65 Å; chains: 1; bounding box: 72×60×72 Å

Secondary structure (DSSP, 8-state):
---PPP-STT--PPP-PPPPGGGSPPPB--------B-TTSSB-SHHHHHHHHHHHHHHHHT--TTTTTTSHHHHTTTSTTHHHHHHHHHHHHHHHHHHHHHBTT---HHHHHHHHHHHHHHHHHHHHHHHHHHH--HHHHHHHHHHHHHHHHHHHHHHHHHHHHHHHHHHHHTPPPPGGG-----------